Protein AF-A0A5J4XJH9-F1 (afdb_monomer)

Mean predicted aligned error: 10.41 Å

Structure (mmCIF, N/CA/C/O backbone):
data_AF-A0A5J4XJH9-F1
#
_entry.id   AF-A0A5J4XJH9-F1
#
loop_
_atom_site.group_PDB
_atom_site.id
_atom_site.type_symbol
_atom_site.label_atom_id
_atom_site.label_alt_id
_atom_site.label_comp_id
_atom_site.label_asym_id
_atom_site.label_entity_id
_atom_site.label_seq_id
_atom_site.pdbx_PDB_ins_code
_atom_site.Cartn_x
_atom_site.Cartn_y
_atom_site.Cartn_z
_atom_site.occupancy
_atom_site.B_iso_or_equiv
_atom_site.auth_seq_id
_atom_site.auth_comp_id
_atom_site.auth_asym_id
_atom_site.auth_atom_id
_atom_site.pdbx_PDB_model_num
ATOM 1 N N . MET A 1 1 ? 11.852 -14.322 -39.279 1.00 37.00 1 MET A N 1
ATOM 2 C CA . MET A 1 1 ? 12.872 -14.706 -38.287 1.00 37.00 1 MET A CA 1
ATOM 3 C C . MET A 1 1 ? 12.193 -14.528 -36.941 1.00 37.00 1 MET A C 1
ATOM 5 O O . MET A 1 1 ? 11.835 -13.402 -36.630 1.00 37.00 1 MET A O 1
ATOM 9 N N . GLU A 1 2 ? 11.840 -15.617 -36.255 1.00 33.44 2 GLU A N 1
ATOM 10 C CA . GLU A 1 2 ? 11.267 -15.526 -34.905 1.00 33.44 2 GLU A CA 1
ATOM 11 C C . GLU A 1 2 ? 12.375 -15.050 -33.974 1.00 33.44 2 GLU A C 1
ATOM 13 O O . GLU A 1 2 ? 13.452 -15.645 -33.942 1.00 33.44 2 GLU A O 1
ATOM 18 N N . VAL A 1 3 ? 12.151 -13.926 -33.303 1.00 35.03 3 VAL A N 1
ATOM 19 C CA . VAL A 1 3 ? 13.164 -13.311 -32.447 1.00 35.03 3 VAL A CA 1
ATOM 20 C C . VAL A 1 3 ? 12.705 -13.475 -31.003 1.00 35.03 3 VAL A C 1
ATOM 22 O O . VAL A 1 3 ? 11.539 -13.186 -30.718 1.00 35.03 3 VAL A O 1
ATOM 25 N N . PRO A 1 4 ? 13.565 -13.967 -30.093 1.00 40.59 4 PRO A N 1
ATOM 26 C CA . PRO A 1 4 ? 13.234 -14.015 -28.676 1.00 40.59 4 PRO A CA 1
ATOM 27 C C . PRO A 1 4 ? 12.902 -12.608 -28.164 1.00 40.59 4 PRO A C 1
ATOM 29 O O . PRO A 1 4 ? 13.464 -11.616 -28.629 1.00 40.59 4 PRO A O 1
ATOM 32 N N . PHE A 1 5 ? 11.997 -12.542 -27.186 1.00 42.25 5 PHE A N 1
ATOM 33 C CA . PHE A 1 5 ? 11.439 -11.324 -26.573 1.00 42.25 5 PHE A CA 1
ATOM 34 C C . PHE A 1 5 ? 12.486 -10.408 -25.892 1.00 42.25 5 PHE A C 1
ATOM 36 O O . PHE A 1 5 ? 12.128 -9.421 -25.262 1.00 42.25 5 PHE A O 1
ATOM 43 N N . GLU A 1 6 ? 13.777 -10.733 -25.998 1.00 39.00 6 GLU A N 1
ATOM 44 C CA . GLU A 1 6 ? 14.899 -10.031 -25.367 1.00 39.00 6 GLU A CA 1
ATOM 45 C C . GLU A 1 6 ? 15.393 -8.805 -26.149 1.00 39.00 6 GLU A C 1
ATOM 47 O O . GLU A 1 6 ? 16.202 -8.041 -25.626 1.00 39.00 6 GLU A O 1
ATOM 52 N N . ARG A 1 7 ? 14.937 -8.576 -27.391 1.00 42.84 7 ARG A N 1
ATOM 53 C CA . ARG A 1 7 ? 15.266 -7.336 -28.114 1.00 42.84 7 ARG A CA 1
ATOM 54 C C . ARG A 1 7 ? 14.177 -6.287 -27.942 1.00 42.84 7 ARG A C 1
ATOM 56 O O . ARG A 1 7 ? 13.033 -6.501 -28.324 1.00 42.84 7 ARG A O 1
ATOM 63 N N . HIS A 1 8 ? 14.586 -5.131 -27.423 1.00 48.53 8 HIS A N 1
ATOM 64 C CA . HIS A 1 8 ? 13.808 -3.898 -27.414 1.00 48.53 8 HIS A CA 1
ATOM 65 C C . HIS A 1 8 ? 13.383 -3.560 -28.847 1.00 48.53 8 HIS A C 1
ATOM 67 O O . HIS A 1 8 ? 14.229 -3.289 -29.701 1.00 48.53 8 HIS A O 1
ATOM 73 N N . TYR A 1 9 ? 12.077 -3.579 -29.105 1.00 51.59 9 TYR A N 1
ATOM 74 C CA . TYR A 1 9 ? 11.501 -3.068 -30.342 1.00 51.59 9 TYR A CA 1
ATOM 75 C C . TYR A 1 9 ? 10.706 -1.803 -30.025 1.00 51.59 9 TYR A C 1
ATOM 77 O O . TYR A 1 9 ? 9.850 -1.837 -29.137 1.00 51.59 9 TYR A O 1
ATOM 85 N N . PRO A 1 10 ? 10.963 -0.686 -30.725 1.00 52.91 10 PRO A N 1
ATOM 86 C CA . PRO A 1 10 ? 10.108 0.488 -30.666 1.00 52.91 10 PRO A CA 1
ATOM 87 C C . PRO A 1 10 ? 8.643 0.093 -30.886 1.00 52.91 10 PRO A C 1
ATOM 89 O O . PRO A 1 10 ? 8.336 -0.674 -31.799 1.00 52.91 10 PRO A O 1
ATOM 92 N N . LEU A 1 11 ? 7.720 0.650 -30.092 1.00 47.19 11 LEU A N 1
ATOM 93 C CA . LEU A 1 11 ? 6.274 0.415 -30.249 1.00 47.19 11 LEU A CA 1
ATOM 94 C C . LEU A 1 11 ? 5.821 0.655 -31.700 1.00 47.19 11 LEU A C 1
ATOM 96 O O . LEU A 1 11 ? 4.969 -0.055 -32.223 1.00 47.19 11 LEU A O 1
ATOM 100 N N . GLN A 1 12 ? 6.444 1.620 -32.373 1.00 47.69 12 GLN A N 1
ATOM 101 C CA . GLN A 1 12 ? 6.182 1.953 -33.766 1.00 47.69 12 GLN A CA 1
ATOM 102 C C . GLN A 1 12 ? 6.548 0.820 -34.743 1.00 47.69 12 GLN A C 1
ATOM 104 O O . GLN A 1 12 ? 5.834 0.618 -35.722 1.00 47.69 12 GLN A O 1
ATOM 109 N N . ASP A 1 13 ? 7.570 0.015 -34.451 1.00 53.56 13 ASP A N 1
ATOM 110 C CA . ASP A 1 13 ? 7.994 -1.122 -35.285 1.00 53.56 13 ASP A CA 1
ATOM 111 C C . ASP A 1 13 ? 7.067 -2.336 -35.101 1.00 53.56 13 ASP A C 1
ATOM 113 O O . ASP A 1 13 ? 6.850 -3.123 -36.028 1.00 53.56 13 ASP A O 1
ATOM 117 N N . ILE A 1 14 ? 6.455 -2.456 -33.918 1.00 54.47 14 ILE A N 1
ATOM 118 C CA . ILE A 1 14 ? 5.385 -3.425 -33.640 1.00 54.47 14 ILE A CA 1
ATOM 119 C C . ILE A 1 14 ? 4.099 -2.995 -34.360 1.00 54.47 14 ILE A C 1
ATOM 121 O O . ILE A 1 14 ? 3.495 -3.789 -35.080 1.00 54.47 14 ILE A O 1
ATOM 125 N N . LEU A 1 15 ? 3.700 -1.725 -34.219 1.00 46.66 15 LEU A N 1
ATOM 126 C CA . LEU A 1 15 ? 2.469 -1.182 -34.810 1.00 46.66 15 LEU A CA 1
ATOM 127 C C . LEU A 1 15 ? 2.497 -1.155 -36.344 1.00 46.66 15 LEU A C 1
ATOM 129 O O . LEU A 1 15 ? 1.460 -1.317 -36.982 1.00 46.66 15 LEU A O 1
ATOM 133 N N . THR A 1 16 ? 3.673 -0.977 -36.947 1.00 58.09 16 THR A N 1
ATOM 134 C CA . THR A 1 16 ? 3.859 -1.014 -38.409 1.00 58.09 16 THR A CA 1
ATOM 135 C C . THR A 1 16 ? 4.059 -2.430 -38.956 1.00 58.09 16 THR A C 1
ATOM 137 O O . THR A 1 16 ? 4.193 -2.611 -40.167 1.00 58.09 16 THR A O 1
ATOM 140 N N . GLY A 1 17 ? 4.068 -3.449 -38.089 1.00 55.72 17 GLY A N 1
ATOM 141 C CA . GLY A 1 17 ? 4.227 -4.849 -38.479 1.00 55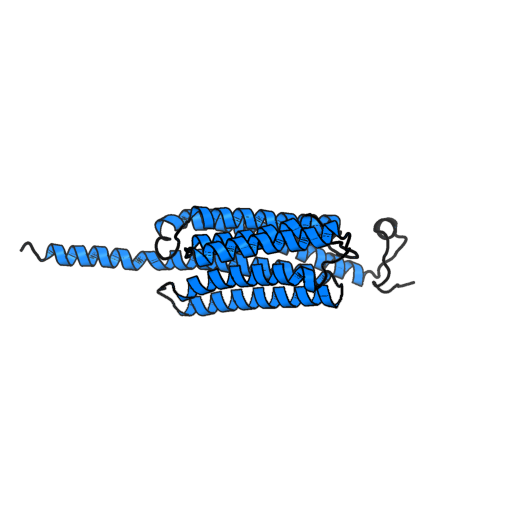.72 17 GLY A CA 1
ATOM 142 C C . GLY A 1 17 ? 5.631 -5.210 -38.975 1.00 55.72 17 GLY A C 1
ATOM 143 O O . GLY A 1 17 ? 5.807 -6.281 -39.562 1.00 55.72 17 GLY A O 1
ATOM 144 N N . GLN A 1 18 ? 6.628 -4.349 -38.740 1.00 55.09 18 GLN A N 1
ATOM 145 C CA . GLN A 1 18 ? 8.032 -4.643 -39.040 1.00 55.09 18 GLN A CA 1
ATOM 146 C C . GLN A 1 18 ? 8.591 -5.745 -38.131 1.00 55.09 18 GLN A C 1
ATOM 148 O O . GLN A 1 18 ? 9.501 -6.476 -38.526 1.00 55.09 18 GLN A O 1
ATOM 153 N N . VAL A 1 19 ? 7.991 -5.926 -36.953 1.00 54.97 19 VAL A N 1
ATOM 154 C CA . VAL A 1 19 ? 8.290 -7.017 -36.025 1.00 54.97 19 VAL A CA 1
ATOM 155 C C . VAL A 1 19 ? 7.073 -7.930 -35.928 1.00 54.97 19 VAL A C 1
ATOM 157 O O . VAL A 1 19 ? 6.035 -7.557 -35.387 1.00 54.97 19 VAL A O 1
ATOM 160 N N . ARG A 1 20 ? 7.187 -9.154 -36.455 1.00 49.03 20 ARG A N 1
ATOM 161 C CA . ARG A 1 20 ? 6.164 -10.191 -36.273 1.00 49.03 20 ARG A CA 1
ATOM 162 C C . ARG A 1 20 ? 6.479 -10.981 -35.009 1.00 49.03 20 ARG A C 1
ATOM 164 O O . ARG A 1 20 ? 7.340 -11.858 -35.030 1.00 49.03 20 ARG A O 1
ATOM 171 N N . CYS A 1 21 ? 5.784 -10.676 -33.917 1.00 51.59 21 CYS A N 1
ATOM 172 C CA . CYS A 1 21 ? 5.759 -11.554 -32.750 1.00 51.59 21 CYS A CA 1
ATOM 173 C C . CYS A 1 21 ? 5.150 -12.905 -33.156 1.00 51.59 21 CYS A C 1
ATOM 175 O O . CYS A 1 21 ? 4.193 -12.940 -33.935 1.00 51.59 21 CYS A O 1
ATOM 177 N N . SER A 1 22 ? 5.672 -14.019 -32.634 1.00 51.81 22 SER A N 1
ATOM 178 C CA . SER A 1 22 ? 4.970 -15.298 -32.769 1.00 51.81 22 SER A CA 1
ATOM 179 C C . SER A 1 22 ? 3.581 -15.145 -32.137 1.00 51.81 22 SER A C 1
ATOM 181 O O . SER A 1 22 ? 3.429 -14.569 -31.055 1.00 51.81 22 SER A O 1
ATOM 183 N N . SER A 1 23 ? 2.541 -15.600 -32.835 1.00 51.94 23 SER A N 1
ATOM 184 C CA . SER A 1 23 ? 1.135 -15.386 -32.454 1.00 51.94 23 SER A CA 1
ATOM 185 C C . SER A 1 23 ? 0.814 -15.850 -31.025 1.00 51.94 23 SER A C 1
ATOM 187 O O . SER A 1 23 ? -0.028 -15.249 -30.358 1.00 51.94 23 SER A O 1
ATOM 189 N N . GLY A 1 24 ? 1.535 -16.857 -30.518 1.00 48.81 24 GLY A N 1
ATOM 190 C CA . GLY A 1 24 ? 1.434 -17.327 -29.135 1.00 48.81 24 GLY A CA 1
ATOM 191 C C . GLY A 1 24 ? 1.968 -16.339 -28.089 1.00 48.81 24 GLY A C 1
ATOM 192 O O . GLY A 1 24 ? 1.327 -16.140 -27.060 1.00 48.81 24 GLY A O 1
ATOM 193 N N . ALA A 1 25 ? 3.092 -15.664 -28.350 1.00 50.31 25 ALA A N 1
ATOM 194 C CA . ALA A 1 25 ? 3.676 -14.702 -27.409 1.00 50.31 25 ALA A CA 1
ATOM 195 C C . ALA A 1 25 ? 2.828 -13.422 -27.286 1.00 50.31 25 ALA A C 1
ATOM 197 O O . ALA A 1 25 ? 2.667 -12.881 -26.193 1.00 50.31 25 ALA A O 1
ATOM 198 N N . PHE A 1 26 ? 2.218 -12.976 -28.391 1.00 54.47 26 PHE A N 1
ATOM 199 C CA . PHE A 1 26 ? 1.315 -11.820 -28.400 1.00 54.47 26 PHE A CA 1
ATOM 200 C C . PHE A 1 26 ? 0.012 -12.083 -27.627 1.00 54.47 26 PHE A C 1
ATOM 202 O O . PHE A 1 26 ? -0.452 -11.225 -26.873 1.00 54.47 26 PHE A O 1
ATOM 209 N N . ALA A 1 27 ? -0.559 -13.285 -27.767 1.00 57.47 27 ALA A N 1
ATOM 210 C CA . ALA A 1 27 ? -1.760 -13.688 -27.038 1.00 57.47 27 ALA A CA 1
ATOM 211 C C . ALA A 1 27 ? -1.516 -13.774 -25.520 1.00 57.47 27 ALA A C 1
ATOM 213 O O . ALA A 1 27 ? -2.330 -13.280 -24.741 1.00 57.47 27 ALA A O 1
ATOM 214 N N . ILE A 1 28 ? -0.372 -14.331 -25.100 1.00 58.66 28 ILE A N 1
ATOM 215 C CA . ILE A 1 28 ? 0.017 -14.400 -23.682 1.00 58.66 28 ILE A CA 1
ATOM 216 C C . ILE A 1 28 ? 0.248 -12.993 -23.112 1.00 58.66 28 ILE A C 1
ATOM 218 O O . ILE A 1 28 ? -0.288 -12.673 -22.052 1.00 58.66 28 ILE A O 1
ATOM 222 N N . GLY A 1 29 ? 0.969 -12.125 -23.832 1.00 61.22 29 GLY A N 1
ATOM 223 C CA . GLY A 1 29 ? 1.196 -10.737 -23.411 1.00 61.22 29 GLY A CA 1
ATOM 224 C C . GLY A 1 29 ? -0.105 -9.944 -23.247 1.00 61.22 29 GLY A C 1
ATOM 225 O O . GLY A 1 29 ? -0.283 -9.232 -22.260 1.00 61.22 29 GLY A O 1
ATOM 226 N N . SER A 1 30 ? -1.053 -10.135 -24.167 1.00 64.75 30 SER A N 1
ATOM 227 C CA . SER A 1 30 ? -2.358 -9.462 -24.148 1.00 64.75 30 SER A CA 1
ATOM 228 C C . SER A 1 30 ? -3.265 -9.964 -23.018 1.00 64.75 30 SER A C 1
ATOM 230 O O . SER A 1 30 ? -3.943 -9.167 -22.371 1.00 64.75 30 SER A O 1
ATOM 232 N N . ALA A 1 31 ? -3.260 -11.273 -22.738 1.00 67.19 31 ALA A N 1
ATOM 233 C CA . ALA A 1 31 ? -4.004 -11.852 -21.619 1.00 67.19 31 ALA A CA 1
ATOM 234 C C . ALA A 1 31 ? -3.460 -11.372 -20.265 1.00 67.19 31 ALA A C 1
ATOM 236 O O . ALA A 1 31 ? -4.239 -11.002 -19.385 1.00 67.19 31 ALA A O 1
ATOM 237 N N . ILE A 1 32 ? -2.131 -11.323 -20.116 1.00 66.56 32 ILE A N 1
ATOM 238 C CA . ILE A 1 32 ? -1.485 -10.767 -18.924 1.00 66.56 32 ILE A CA 1
ATOM 239 C C . ILE A 1 32 ? -1.903 -9.305 -18.764 1.00 66.56 32 ILE A C 1
ATOM 241 O O . ILE A 1 32 ? -2.474 -8.974 -17.730 1.00 66.56 32 ILE A O 1
ATOM 245 N N . ALA A 1 33 ? -1.731 -8.467 -19.793 1.00 64.69 33 ALA A N 1
ATOM 246 C CA . ALA A 1 33 ? -2.112 -7.051 -19.762 1.00 64.69 33 ALA A CA 1
ATOM 247 C C . ALA A 1 33 ? -3.582 -6.833 -19.349 1.00 64.69 33 ALA A C 1
ATOM 249 O O . ALA A 1 33 ? -3.863 -5.996 -18.491 1.00 64.69 33 ALA A O 1
ATOM 250 N N . ALA A 1 34 ? -4.517 -7.621 -19.888 1.00 69.56 34 ALA A N 1
ATOM 251 C CA . ALA A 1 34 ? -5.933 -7.540 -19.526 1.00 69.56 34 ALA A CA 1
ATOM 252 C C . ALA A 1 34 ? -6.192 -7.884 -18.049 1.00 69.56 34 ALA A C 1
ATOM 254 O O . ALA A 1 34 ? -6.947 -7.180 -17.373 1.00 69.56 34 ALA A O 1
ATOM 255 N N . LEU A 1 35 ? -5.538 -8.926 -17.523 1.00 70.44 35 L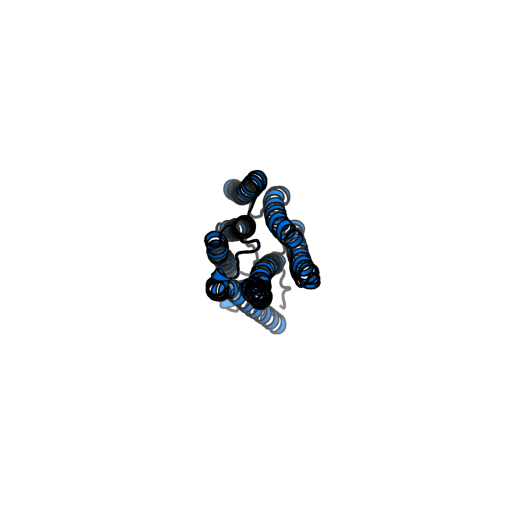EU A N 1
ATOM 256 C CA . LEU A 1 35 ? -5.600 -9.257 -16.097 1.00 70.44 35 LEU A CA 1
ATOM 257 C C . LEU A 1 35 ? -5.003 -8.139 -15.231 1.00 70.44 35 LEU A C 1
ATOM 259 O O . LEU A 1 35 ? -5.527 -7.869 -14.151 1.00 70.44 35 LEU A O 1
ATOM 263 N N . LEU A 1 36 ? -3.958 -7.451 -15.710 1.00 66.56 36 LEU A N 1
ATOM 264 C CA . LEU A 1 36 ? -3.335 -6.339 -14.980 1.00 66.56 36 LEU A CA 1
ATOM 265 C C . LEU A 1 36 ? -4.297 -5.168 -14.865 1.00 66.56 36 LEU A C 1
ATOM 267 O O . LEU A 1 36 ? -4.469 -4.612 -13.780 1.00 66.56 36 LEU A O 1
ATOM 271 N N . ILE A 1 37 ? -4.936 -4.817 -15.978 1.00 72.25 37 ILE A N 1
ATOM 272 C CA . ILE A 1 37 ? -5.943 -3.761 -16.030 1.00 72.25 37 ILE A CA 1
ATOM 273 C C . ILE A 1 37 ? -7.087 -4.104 -15.072 1.00 72.25 37 ILE A C 1
ATOM 275 O O . ILE A 1 37 ? -7.474 -3.270 -14.254 1.00 72.25 37 ILE A O 1
ATOM 279 N N . ALA A 1 38 ? -7.580 -5.344 -15.106 1.00 77.44 38 ALA A N 1
ATOM 280 C CA . ALA A 1 38 ? -8.641 -5.795 -14.212 1.00 77.44 38 ALA A CA 1
ATOM 281 C C . ALA A 1 38 ? -8.241 -5.700 -12.727 1.00 77.44 38 ALA A C 1
ATOM 283 O O . ALA A 1 38 ? -9.010 -5.174 -11.921 1.00 77.44 38 ALA A O 1
ATOM 284 N N . ALA A 1 39 ? -7.035 -6.146 -12.362 1.00 75.94 39 ALA A N 1
ATOM 285 C CA . ALA A 1 39 ? -6.532 -6.058 -10.990 1.00 75.94 39 ALA A CA 1
ATOM 286 C C . ALA A 1 39 ? -6.445 -4.601 -10.504 1.00 75.94 39 ALA A C 1
ATOM 288 O O . ALA A 1 39 ? -6.918 -4.277 -9.417 1.00 75.94 39 ALA A O 1
ATOM 289 N N . HIS A 1 40 ? -5.928 -3.697 -11.335 1.00 75.69 40 HIS A N 1
ATOM 290 C CA . HIS A 1 40 ? -5.833 -2.279 -10.992 1.00 75.69 40 HIS A CA 1
ATOM 291 C C . HIS A 1 40 ? -7.192 -1.594 -10.862 1.00 75.69 40 HIS A C 1
ATOM 293 O O . HIS A 1 40 ? -7.381 -0.773 -9.963 1.00 75.69 40 HIS A O 1
ATOM 299 N N . ILE A 1 41 ? -8.159 -1.955 -11.710 1.00 80.06 41 ILE A N 1
ATOM 300 C CA . ILE A 1 41 ? -9.543 -1.493 -11.564 1.00 80.06 41 ILE A CA 1
ATOM 301 C C . ILE A 1 41 ? -10.097 -1.938 -10.207 1.00 80.06 41 ILE A C 1
ATOM 303 O O . ILE A 1 41 ? -10.706 -1.131 -9.508 1.00 80.06 41 ILE A O 1
ATOM 307 N N . ILE A 1 42 ? -9.845 -3.181 -9.784 1.00 83.94 42 ILE A N 1
ATOM 308 C CA . ILE A 1 42 ? -10.252 -3.657 -8.454 1.00 83.94 42 ILE A CA 1
ATOM 309 C C . ILE A 1 42 ? -9.574 -2.835 -7.353 1.00 83.94 42 ILE A C 1
ATOM 311 O O . ILE A 1 42 ? -10.252 -2.413 -6.419 1.00 83.94 42 ILE A O 1
ATOM 315 N N . PHE A 1 43 ? -8.273 -2.557 -7.457 1.00 81.44 43 PHE A N 1
ATOM 316 C CA . PHE A 1 43 ? -7.552 -1.766 -6.451 1.00 81.44 43 PHE A CA 1
ATOM 317 C C . PHE A 1 43 ? -8.036 -0.319 -6.360 1.00 81.44 43 PHE A C 1
ATOM 319 O O . PHE A 1 43 ? -8.036 0.254 -5.273 1.00 81.44 43 PHE A O 1
ATOM 326 N N . LEU A 1 44 ? -8.518 0.244 -7.467 1.00 84.75 44 LEU A N 1
ATOM 327 C CA . LEU A 1 44 ? -9.137 1.563 -7.494 1.00 84.75 44 LEU A CA 1
ATOM 328 C C . LEU A 1 44 ? -10.562 1.541 -6.918 1.00 84.75 44 LEU A C 1
ATOM 330 O O . LEU A 1 44 ? -10.934 2.423 -6.147 1.00 84.75 44 LEU A O 1
ATOM 334 N N . LEU A 1 45 ? -11.366 0.532 -7.266 1.00 87.25 45 LEU A N 1
ATOM 335 C CA . LEU A 1 45 ? -12.779 0.462 -6.887 1.00 87.25 45 LEU A CA 1
ATOM 336 C C . LEU A 1 45 ? -13.010 -0.075 -5.472 1.00 87.25 45 LEU A C 1
ATOM 338 O O . LEU A 1 45 ? -13.965 0.344 -4.821 1.00 87.25 45 LEU A O 1
ATOM 342 N N . ALA A 1 46 ? -12.167 -0.975 -4.967 1.00 88.62 46 ALA A N 1
ATOM 343 C CA . ALA A 1 46 ? -12.361 -1.582 -3.651 1.00 88.62 46 ALA A CA 1
ATOM 344 C C . ALA A 1 46 ? -12.326 -0.552 -2.501 1.00 88.62 46 ALA A C 1
ATOM 346 O O . ALA A 1 46 ? -13.270 -0.543 -1.715 1.00 88.62 46 ALA A O 1
ATOM 347 N N . PRO A 1 47 ? -11.354 0.376 -2.399 1.00 87.38 47 PRO A N 1
ATOM 348 C CA . PRO A 1 47 ? -11.372 1.426 -1.373 1.00 87.38 47 PRO A CA 1
ATOM 349 C C . PRO A 1 47 ? -12.573 2.373 -1.518 1.00 87.38 47 PRO A C 1
ATOM 351 O O . PRO A 1 47 ? -13.165 2.796 -0.520 1.00 87.38 47 PRO A O 1
ATOM 354 N N . VAL A 1 48 ? -12.979 2.668 -2.761 1.00 89.69 48 VAL A N 1
ATOM 355 C CA . VAL A 1 48 ? -14.179 3.469 -3.051 1.00 89.69 48 VAL A CA 1
ATOM 356 C C . VAL A 1 48 ? -15.433 2.756 -2.548 1.00 89.69 48 VAL A C 1
ATOM 358 O O . VAL A 1 48 ? -16.266 3.387 -1.906 1.00 89.69 48 VAL A O 1
ATOM 361 N N . ALA A 1 49 ? -15.549 1.446 -2.768 1.00 90.69 49 ALA A N 1
ATOM 362 C CA . ALA A 1 49 ? -16.665 0.633 -2.293 1.00 90.69 49 ALA A CA 1
ATOM 363 C C . ALA A 1 49 ? -16.645 0.428 -0.768 1.00 90.69 49 ALA A C 1
ATOM 365 O O . ALA A 1 49 ? -17.700 0.410 -0.133 1.00 90.69 49 ALA A O 1
ATOM 366 N N . LEU A 1 50 ? -15.460 0.319 -0.158 1.00 88.44 50 LEU A N 1
ATOM 367 C CA . LEU A 1 50 ? -15.294 0.212 1.294 1.00 88.44 50 LEU A CA 1
ATOM 368 C C . LEU A 1 50 ? -15.721 1.496 2.016 1.00 88.44 50 LEU A C 1
ATOM 370 O O . LEU A 1 50 ? -16.282 1.422 3.105 1.00 88.44 50 LEU A O 1
ATOM 374 N N . THR A 1 51 ? -15.513 2.666 1.413 1.00 88.38 51 THR A N 1
ATOM 375 C CA . THR A 1 51 ? -15.819 3.974 2.018 1.00 88.38 51 THR A CA 1
ATOM 376 C C . THR A 1 51 ? -17.275 4.123 2.508 1.00 88.38 51 THR A C 1
ATOM 378 O O . THR A 1 51 ? -17.466 4.395 3.697 1.00 88.38 51 THR A O 1
ATOM 381 N N . PRO A 1 52 ? -18.327 3.926 1.682 1.00 87.44 52 PRO A N 1
ATOM 382 C CA . PRO A 1 52 ? -19.714 4.022 2.140 1.00 87.44 52 PRO A CA 1
ATOM 383 C C . PRO A 1 52 ? -20.083 2.921 3.145 1.00 87.44 52 PRO A C 1
ATOM 385 O O . PRO A 1 52 ? -20.884 3.163 4.050 1.00 87.44 52 PRO A O 1
ATOM 388 N N . LEU A 1 53 ? -19.488 1.728 3.027 1.00 88.12 53 LEU A N 1
ATOM 389 C CA . LEU A 1 53 ? -19.710 0.627 3.970 1.00 88.12 53 LEU A CA 1
ATOM 390 C C . LEU A 1 53 ? -19.150 0.960 5.352 1.00 88.12 53 LEU A C 1
ATOM 392 O O . LEU A 1 53 ? -19.832 0.765 6.359 1.00 88.12 53 LEU A O 1
ATOM 396 N N . LEU A 1 54 ? -17.936 1.509 5.394 1.00 85.38 54 LEU A N 1
ATOM 397 C CA . LEU A 1 54 ? -17.315 1.963 6.627 1.00 85.38 54 LEU A CA 1
ATOM 398 C C . LEU A 1 54 ? -18.160 3.107 7.213 1.00 85.38 54 LEU A C 1
ATOM 400 O O . LEU A 1 54 ? -18.429 3.100 8.413 1.00 85.38 54 LEU A O 1
ATOM 404 N N . LEU A 1 55 ? -18.618 4.069 6.387 1.00 85.62 55 LEU A N 1
ATOM 405 C CA . LEU A 1 55 ? -19.377 5.245 6.859 1.00 85.62 55 LEU A CA 1
ATOM 406 C C . LEU A 1 55 ? -20.673 4.811 7.538 1.00 85.62 55 LEU A C 1
ATOM 408 O O . LEU A 1 55 ? -21.010 5.283 8.621 1.00 85.62 55 LEU A O 1
ATOM 412 N N . LYS A 1 56 ? -21.360 3.836 6.940 1.00 83.44 56 LYS A N 1
ATOM 413 C CA . LYS A 1 56 ? -22.548 3.217 7.528 1.00 83.44 56 LYS A CA 1
ATOM 414 C C . LYS A 1 56 ? -22.238 2.466 8.828 1.00 83.44 56 LYS A C 1
ATOM 416 O O . LYS A 1 56 ? -23.102 2.373 9.698 1.00 83.44 56 LYS A O 1
ATOM 421 N N . ALA A 1 57 ? -21.027 1.935 8.973 1.00 77.00 57 ALA A N 1
ATOM 422 C CA . ALA A 1 57 ? -20.585 1.246 10.179 1.00 77.00 57 ALA A CA 1
ATOM 423 C C . ALA A 1 57 ? -20.131 2.201 11.304 1.00 77.00 57 ALA A C 1
ATOM 425 O O . ALA A 1 57 ? -19.991 1.743 12.438 1.00 77.00 57 ALA A O 1
ATOM 426 N N . GLN A 1 58 ? -19.932 3.502 11.037 1.00 74.38 58 GLN A N 1
ATOM 427 C CA . GLN A 1 58 ? -19.368 4.485 11.979 1.00 74.38 58 GLN A CA 1
ATOM 428 C C . GLN A 1 58 ? -19.992 4.478 13.392 1.00 74.38 58 GLN A C 1
ATOM 430 O O . GLN A 1 58 ? -19.232 4.527 14.360 1.00 74.38 58 GLN A O 1
ATOM 435 N N . PRO A 1 59 ? -21.324 4.365 13.580 1.00 61.94 59 PRO A N 1
ATOM 436 C CA . PRO A 1 59 ? -21.914 4.334 14.923 1.00 61.94 59 PRO A CA 1
ATOM 437 C C . PRO A 1 59 ? -21.463 3.134 15.774 1.00 61.94 59 PRO A C 1
ATOM 439 O O . PRO A 1 59 ? -21.545 3.186 16.996 1.00 61.94 59 PRO A O 1
ATOM 442 N N . ARG A 1 60 ? -20.988 2.057 15.133 1.00 57.97 60 ARG A N 1
ATOM 443 C CA . ARG A 1 60 ? -20.565 0.792 15.762 1.00 57.97 60 ARG A CA 1
ATOM 444 C C . ARG A 1 60 ? -19.045 0.684 15.941 1.00 57.97 60 ARG A C 1
ATOM 446 O O . ARG A 1 60 ? -18.577 -0.251 16.577 1.00 57.97 60 ARG A O 1
ATOM 453 N N . LEU A 1 61 ? -18.285 1.646 15.413 1.00 56.94 61 LEU A N 1
ATOM 454 C CA . LEU A 1 61 ? -16.814 1.667 15.361 1.00 56.94 61 LEU A CA 1
ATOM 455 C C . LEU A 1 61 ? -16.131 2.162 16.645 1.00 56.94 61 LEU A C 1
ATOM 457 O O . LEU A 1 61 ? -14.944 2.468 16.634 1.00 56.94 61 LEU A O 1
ATOM 461 N N . GLN A 1 62 ? -16.857 2.269 17.759 1.00 56.97 62 GLN A N 1
ATOM 462 C CA . GLN A 1 62 ? -16.330 2.909 18.971 1.00 56.97 62 GLN A CA 1
ATOM 463 C C . GLN A 1 62 ? -15.242 2.087 19.685 1.00 56.97 62 GLN A C 1
ATOM 465 O O . GLN A 1 62 ? -14.439 2.653 20.426 1.00 56.97 62 GLN A O 1
ATOM 470 N N . LEU A 1 63 ? -15.157 0.777 19.434 1.00 58.88 63 LEU A N 1
ATOM 471 C CA . LEU A 1 63 ? -14.092 -0.076 19.964 1.00 58.88 63 LEU A CA 1
ATOM 472 C C . LEU A 1 63 ? -12.892 -0.079 19.016 1.00 58.88 63 LEU A C 1
ATOM 474 O O . LEU A 1 63 ? -12.854 -0.798 18.022 1.00 58.88 63 LEU A O 1
ATOM 478 N N . GLY A 1 64 ? -11.897 0.745 19.344 1.00 64.69 64 GLY A N 1
ATOM 479 C CA . GLY A 1 64 ? -10.585 0.700 18.703 1.00 64.69 64 GLY A CA 1
ATOM 480 C C . GLY A 1 64 ? -10.350 1.653 17.544 1.00 64.69 64 GLY A C 1
ATOM 481 O O . GLY A 1 64 ? -9.213 1.753 17.102 1.00 64.69 64 GLY A O 1
ATOM 482 N N . VAL A 1 65 ? -11.361 2.384 17.065 1.00 75.00 65 VAL A N 1
ATOM 483 C CA . VAL A 1 65 ? -11.155 3.464 16.087 1.00 75.00 65 VAL A CA 1
ATOM 484 C C . VAL A 1 65 ? -11.203 4.810 16.786 1.00 75.00 65 VAL A C 1
ATOM 486 O O . VAL A 1 65 ? -12.236 5.247 17.284 1.00 75.00 65 VAL A O 1
ATOM 489 N N . ARG A 1 66 ? -10.056 5.489 16.802 1.00 77.38 66 ARG A N 1
ATOM 490 C CA . ARG A 1 66 ? -9.892 6.809 17.414 1.00 77.38 66 ARG A CA 1
ATOM 491 C C . ARG A 1 66 ? -10.330 7.934 16.483 1.00 77.38 66 ARG A C 1
ATOM 493 O O . ARG A 1 66 ? -10.863 8.936 16.949 1.00 77.38 66 ARG A O 1
ATOM 500 N N . SER A 1 67 ? -10.074 7.796 15.181 1.00 84.81 67 SER A N 1
ATOM 501 C CA . SER A 1 67 ? -10.386 8.828 14.191 1.00 84.81 67 SER A CA 1
ATOM 502 C C . SER A 1 67 ? -10.945 8.218 12.918 1.00 84.81 67 SER A C 1
ATOM 504 O O . SER A 1 67 ? -10.238 7.832 11.988 1.00 84.81 67 SER A O 1
ATOM 506 N N . TYR A 1 68 ? -12.268 8.176 12.876 1.00 83.00 68 TYR A N 1
ATOM 507 C CA . TYR A 1 68 ? -13.012 7.700 11.728 1.00 83.00 68 TYR A CA 1
ATOM 508 C C . TYR A 1 68 ? -12.765 8.523 10.439 1.00 83.00 68 TYR A C 1
ATOM 510 O O . TYR A 1 68 ? -12.559 7.927 9.379 1.00 83.00 68 TYR A O 1
ATOM 518 N N . PRO A 1 69 ? -12.667 9.871 10.494 1.00 87.44 69 PRO A N 1
ATOM 519 C CA . PRO A 1 69 ? -12.267 10.659 9.330 1.00 87.44 69 PRO A CA 1
ATOM 520 C C . PRO A 1 69 ? -10.894 10.262 8.776 1.00 87.44 69 PRO A C 1
ATOM 522 O O . PRO A 1 69 ? -10.734 10.209 7.563 1.00 87.44 69 PRO A O 1
ATOM 525 N N . GLN A 1 70 ? -9.915 9.930 9.629 1.00 87.94 70 GLN A N 1
ATOM 526 C CA . GLN A 1 70 ? -8.595 9.483 9.160 1.00 87.94 70 GLN A CA 1
ATOM 527 C C . GLN A 1 70 ? -8.668 8.143 8.423 1.00 87.94 70 GLN A C 1
ATOM 529 O O . GLN A 1 70 ? -8.059 8.012 7.362 1.00 87.94 70 GLN A O 1
ATOM 534 N N . VAL A 1 71 ? -9.460 7.188 8.928 1.00 88.50 71 VAL A N 1
ATOM 535 C CA . VAL A 1 71 ? -9.725 5.913 8.237 1.00 88.50 71 VAL A CA 1
ATOM 536 C C . VAL A 1 71 ? -10.329 6.169 6.857 1.00 88.50 71 VAL A C 1
ATOM 538 O O . VAL A 1 71 ? -9.858 5.610 5.871 1.00 88.50 71 VAL A O 1
ATOM 541 N N . ILE A 1 72 ? -11.318 7.056 6.747 1.00 90.50 72 ILE A N 1
ATOM 542 C CA . ILE A 1 72 ? -11.938 7.358 5.453 1.00 90.50 72 ILE A CA 1
ATOM 543 C C . ILE A 1 72 ? -10.980 8.065 4.501 1.00 90.50 72 ILE A C 1
ATOM 545 O O . ILE A 1 72 ? -10.848 7.649 3.351 1.00 90.50 72 ILE A O 1
ATOM 549 N N . VAL A 1 73 ? -10.264 9.088 4.967 1.00 92.12 73 VAL A N 1
ATOM 550 C CA . VAL A 1 73 ? -9.290 9.787 4.121 1.00 92.12 73 VAL A CA 1
ATOM 551 C C . VAL A 1 73 ? -8.191 8.828 3.656 1.00 92.12 73 VAL A C 1
ATOM 553 O O . VAL A 1 73 ? -7.768 8.924 2.508 1.00 92.12 73 VAL A O 1
ATOM 556 N N . SER A 1 74 ? -7.796 7.843 4.470 1.00 92.44 74 SER A N 1
ATOM 557 C CA . SER A 1 74 ? -6.827 6.826 4.044 1.00 92.44 74 SER A CA 1
ATOM 558 C C . SER A 1 74 ? -7.285 6.035 2.811 1.00 92.44 74 SER A C 1
ATOM 560 O O . SER A 1 74 ? -6.462 5.753 1.943 1.00 92.44 74 SER A O 1
ATOM 562 N N . MET A 1 75 ? -8.588 5.747 2.675 1.00 92.81 75 MET A N 1
ATOM 563 C CA . MET A 1 75 ? -9.141 5.062 1.499 1.00 92.81 75 MET A CA 1
ATOM 564 C C . MET A 1 75 ? -8.975 5.922 0.246 1.00 92.81 75 MET A C 1
ATOM 566 O O . MET A 1 75 ? -8.517 5.431 -0.781 1.00 92.81 75 MET A O 1
ATOM 570 N N . PHE A 1 76 ? -9.273 7.220 0.339 1.00 91.94 76 PHE A N 1
ATOM 571 C CA . PHE A 1 76 ? -9.090 8.159 -0.772 1.00 91.94 76 PHE A CA 1
ATOM 572 C C . PHE A 1 76 ? -7.617 8.347 -1.143 1.00 91.94 76 PHE A C 1
ATOM 574 O O . PHE A 1 76 ? -7.276 8.344 -2.324 1.00 91.94 76 PHE A O 1
ATOM 581 N N . VAL A 1 77 ? -6.731 8.462 -0.152 1.00 92.44 77 VAL A N 1
ATOM 582 C CA . VAL A 1 77 ? -5.281 8.547 -0.389 1.00 92.44 77 VAL A CA 1
ATOM 583 C C . VAL A 1 77 ? -4.779 7.280 -1.088 1.00 92.44 77 VAL A C 1
ATOM 585 O O . VAL A 1 77 ? -3.985 7.365 -2.022 1.00 92.44 77 VAL A O 1
ATOM 588 N N . PHE A 1 78 ? -5.299 6.109 -0.723 1.00 91.56 78 PHE A N 1
ATOM 589 C CA . PHE A 1 78 ? -4.950 4.859 -1.391 1.00 91.56 78 PHE A CA 1
ATOM 590 C C . PHE A 1 78 ? -5.474 4.772 -2.840 1.00 91.56 78 PHE A C 1
ATOM 592 O O . PHE A 1 78 ? -4.798 4.228 -3.717 1.00 91.56 78 PHE A O 1
ATOM 599 N N . VAL A 1 79 ? -6.637 5.363 -3.138 1.00 90.06 79 VAL A N 1
ATOM 600 C CA . VAL A 1 79 ? -7.119 5.509 -4.526 1.00 90.06 79 VAL A CA 1
ATOM 601 C C . VAL A 1 79 ? -6.149 6.355 -5.351 1.00 90.06 79 VAL A C 1
ATOM 603 O O . VAL A 1 79 ? -5.834 5.985 -6.481 1.00 90.06 79 VAL A O 1
ATOM 606 N N . LEU A 1 80 ? -5.622 7.449 -4.788 1.00 89.62 80 LEU A N 1
ATOM 607 C CA . LEU A 1 80 ? -4.604 8.267 -5.461 1.00 89.62 80 LEU A CA 1
ATOM 608 C C . LEU A 1 80 ? -3.307 7.488 -5.699 1.00 89.62 80 LEU A C 1
ATOM 610 O O . LEU A 1 80 ? -2.700 7.640 -6.758 1.00 89.62 80 LEU A O 1
ATOM 614 N N . ALA A 1 81 ? -2.911 6.629 -4.755 1.00 88.62 81 ALA A N 1
ATOM 615 C CA . ALA A 1 81 ? -1.792 5.715 -4.957 1.00 88.62 81 ALA A CA 1
ATOM 616 C C . ALA A 1 81 ? -2.039 4.825 -6.182 1.00 88.62 81 ALA A C 1
ATOM 618 O O . ALA A 1 81 ? -1.248 4.828 -7.124 1.00 88.62 81 ALA A O 1
ATOM 619 N N . SER A 1 82 ? -3.182 4.136 -6.201 1.00 85.31 82 SER A N 1
ATOM 620 C CA . SER A 1 82 ? -3.569 3.226 -7.286 1.00 85.31 82 SER A CA 1
ATOM 621 C C . SER A 1 82 ? -3.646 3.940 -8.640 1.00 85.31 82 SER A C 1
ATOM 623 O O . SER A 1 82 ? -3.224 3.388 -9.651 1.00 85.31 82 SER A O 1
ATOM 625 N N . ALA A 1 83 ? -4.125 5.187 -8.669 1.00 85.31 83 ALA A N 1
ATOM 626 C CA . ALA A 1 83 ? -4.142 6.008 -9.877 1.00 85.31 83 ALA A CA 1
ATOM 627 C C . ALA A 1 83 ? -2.728 6.349 -10.377 1.00 85.31 83 ALA A C 1
ATOM 629 O O . ALA A 1 83 ? -2.493 6.329 -11.584 1.00 85.31 83 ALA A O 1
ATOM 630 N N . GLY A 1 84 ? -1.788 6.629 -9.467 1.00 82.81 84 GLY A N 1
ATOM 631 C CA . GLY A 1 84 ? -0.375 6.812 -9.802 1.00 82.81 84 GLY A CA 1
ATOM 632 C C . GLY A 1 84 ? 0.224 5.568 -10.457 1.00 82.81 84 GLY A C 1
ATOM 633 O O . GLY A 1 84 ? 0.830 5.674 -11.518 1.00 82.81 84 GLY A O 1
ATOM 634 N N . GLU A 1 85 ? -0.019 4.387 -9.890 1.00 81.00 85 GLU A N 1
ATOM 635 C CA . GLU A 1 85 ? 0.479 3.127 -10.462 1.00 81.00 85 GLU A CA 1
ATOM 636 C C . GLU A 1 85 ? -0.136 2.847 -11.842 1.00 81.00 85 GLU A C 1
ATOM 638 O O . GLU A 1 85 ? 0.584 2.564 -12.798 1.00 81.00 85 GLU A O 1
ATOM 643 N N . ILE A 1 86 ? -1.454 3.028 -12.000 1.00 80.00 86 ILE A N 1
ATOM 644 C CA . ILE A 1 86 ? -2.127 2.891 -13.304 1.00 80.00 86 ILE A CA 1
ATOM 645 C C . ILE A 1 86 ? -1.539 3.857 -14.330 1.00 80.00 86 ILE A C 1
ATOM 647 O O . ILE A 1 86 ? -1.296 3.464 -15.469 1.00 80.00 86 ILE A O 1
ATOM 651 N N . ALA A 1 87 ? -1.314 5.116 -13.948 1.00 79.00 87 ALA A N 1
ATOM 652 C CA . ALA A 1 87 ? -0.732 6.101 -14.848 1.00 79.00 87 ALA A CA 1
ATOM 653 C C . ALA A 1 87 ? 0.650 5.642 -15.325 1.00 79.00 87 ALA A C 1
ATOM 655 O O . ALA A 1 87 ? 0.891 5.648 -16.531 1.00 79.00 87 ALA A O 1
ATOM 656 N N . GLN A 1 88 ? 1.507 5.160 -14.417 1.00 78.06 88 GLN A N 1
ATOM 657 C CA . GLN A 1 88 ? 2.805 4.594 -14.790 1.00 78.06 88 GLN A CA 1
ATOM 658 C C . GLN A 1 88 ? 2.652 3.469 -15.816 1.00 78.06 88 GLN A C 1
ATOM 660 O O . GLN A 1 88 ? 3.274 3.505 -16.876 1.00 78.06 88 GLN A O 1
ATOM 665 N N . HIS A 1 89 ? 1.773 2.509 -15.534 1.00 74.00 89 HIS A N 1
ATOM 666 C CA . HIS A 1 89 ? 1.511 1.391 -16.431 1.00 74.00 89 HIS A CA 1
ATOM 667 C C . HIS A 1 89 ? 1.030 1.830 -17.816 1.00 74.00 89 HIS A C 1
ATOM 669 O O . HIS A 1 89 ? 1.453 1.256 -18.817 1.00 74.00 89 HIS A O 1
ATOM 675 N N . VAL A 1 90 ? 0.166 2.844 -17.896 1.00 73.19 90 VAL A N 1
ATOM 676 C CA . VAL A 1 90 ? -0.310 3.381 -19.177 1.00 73.19 90 VAL A CA 1
ATOM 677 C C . VAL A 1 90 ? 0.846 3.980 -19.981 1.00 73.19 90 VAL A C 1
ATOM 679 O O . VAL A 1 90 ? 0.940 3.715 -21.178 1.00 73.19 90 VAL A O 1
ATOM 682 N N . PHE A 1 91 ? 1.747 4.732 -19.343 1.00 70.88 91 PHE A N 1
ATOM 683 C CA . PHE A 1 91 ? 2.915 5.307 -20.023 1.00 70.88 91 PHE A CA 1
ATOM 684 C C . PHE A 1 91 ? 3.960 4.255 -20.424 1.00 70.88 91 PHE A C 1
ATOM 686 O O . PHE A 1 91 ? 4.610 4.413 -21.456 1.00 70.88 91 PHE A O 1
ATOM 693 N N . ASP A 1 92 ? 4.056 3.153 -19.680 1.00 66.69 92 ASP A N 1
ATOM 694 C CA . ASP A 1 92 ? 4.973 2.039 -19.959 1.00 66.69 92 ASP A CA 1
ATOM 695 C C . ASP A 1 92 ? 4.355 0.934 -20.841 1.00 66.69 92 ASP A C 1
ATOM 697 O O . ASP A 1 92 ? 4.892 -0.177 -20.937 1.00 66.69 92 ASP A O 1
ATOM 701 N N . ASN A 1 93 ? 3.203 1.201 -21.471 1.00 65.75 93 ASN A N 1
ATOM 702 C CA . ASN A 1 93 ? 2.434 0.235 -22.267 1.00 65.75 93 ASN A CA 1
ATOM 703 C C . ASN A 1 93 ? 2.169 -1.097 -21.541 1.00 65.75 93 ASN A C 1
ATOM 705 O O . ASN A 1 93 ? 2.074 -2.141 -22.182 1.00 65.75 93 ASN A O 1
ATOM 709 N N . TRP A 1 94 ? 2.071 -1.076 -20.210 1.00 63.66 94 TRP A N 1
ATOM 710 C CA . TRP A 1 94 ? 1.851 -2.228 -19.325 1.00 63.66 94 TRP A CA 1
ATOM 711 C C . TRP A 1 94 ? 2.954 -3.295 -19.313 1.00 63.66 94 TRP A C 1
ATOM 713 O O . TRP A 1 94 ? 2.876 -4.234 -18.521 1.00 63.66 94 TRP A O 1
ATOM 723 N N . LEU A 1 95 ? 3.977 -3.158 -20.158 1.00 57.75 95 LEU A N 1
ATOM 724 C CA . LEU A 1 95 ? 5.020 -4.165 -20.358 1.00 57.75 95 LEU A CA 1
ATOM 725 C C . LEU A 1 95 ? 6.303 -3.849 -19.584 1.00 57.75 95 LEU A C 1
ATOM 727 O O . LEU A 1 95 ? 7.130 -4.740 -19.406 1.00 57.75 95 LEU A O 1
ATOM 731 N N . TYR A 1 96 ? 6.456 -2.606 -19.111 1.00 58.25 96 TYR A N 1
ATOM 732 C CA . TYR A 1 96 ? 7.596 -2.144 -18.316 1.00 58.25 96 TYR A CA 1
ATOM 733 C C . TYR A 1 96 ? 8.982 -2.464 -18.909 1.00 58.25 96 TYR A C 1
ATOM 735 O O . TYR A 1 96 ? 9.974 -2.679 -18.206 1.00 58.25 96 TYR A O 1
ATOM 743 N N . ILE A 1 97 ? 9.060 -2.502 -20.231 1.00 54.81 97 ILE A N 1
ATOM 744 C CA . ILE A 1 97 ? 10.315 -2.660 -20.951 1.00 54.81 97 ILE A CA 1
ATOM 745 C C . ILE A 1 97 ? 10.976 -1.272 -20.893 1.00 54.81 97 ILE A C 1
ATOM 747 O O . ILE A 1 97 ? 10.587 -0.390 -21.647 1.00 54.81 97 ILE A O 1
ATOM 751 N N . ASP A 1 98 ? 11.889 -1.056 -19.937 1.00 54.47 98 ASP A N 1
ATOM 752 C CA . ASP A 1 98 ? 12.619 0.206 -19.657 1.00 54.47 98 ASP A CA 1
ATOM 753 C C . ASP A 1 98 ? 11.928 1.272 -18.788 1.00 54.47 98 ASP A C 1
ATOM 755 O O . ASP A 1 98 ? 12.252 2.463 -18.883 1.00 54.47 98 ASP A O 1
ATOM 759 N N . SER A 1 99 ? 11.029 0.880 -17.881 1.00 56.69 99 SER A N 1
ATOM 760 C CA . SER A 1 99 ? 10.417 1.850 -16.968 1.00 56.69 99 SER A CA 1
ATOM 761 C C . SER A 1 99 ? 11.453 2.483 -16.042 1.00 56.69 99 SER A C 1
ATOM 763 O O . SER A 1 99 ? 12.033 1.835 -15.162 1.00 56.69 99 SER A O 1
ATOM 765 N N . ARG A 1 100 ? 11.686 3.779 -16.240 1.00 66.19 100 ARG A N 1
ATOM 766 C CA . ARG A 1 100 ? 12.519 4.579 -15.344 1.00 66.19 100 ARG A CA 1
ATOM 767 C C . ARG A 1 100 ? 11.724 4.959 -14.108 1.00 66.19 100 ARG A C 1
ATOM 769 O O . ARG A 1 100 ? 10.514 5.149 -14.193 1.00 66.19 100 ARG A O 1
ATOM 776 N N . VAL A 1 101 ? 12.424 5.171 -12.992 1.00 68.50 101 VAL A N 1
ATOM 777 C CA . VAL A 1 101 ? 11.828 5.820 -11.815 1.00 68.50 101 VAL A CA 1
ATOM 778 C C . VAL A 1 101 ? 11.141 7.104 -12.258 1.00 68.50 101 VAL A C 1
ATOM 780 O O . VAL A 1 101 ? 11.791 8.028 -12.752 1.00 68.50 101 VAL A O 1
ATOM 783 N N . SER A 1 102 ? 9.830 7.156 -12.068 1.00 73.06 102 SER A N 1
ATOM 784 C CA . SER A 1 102 ? 9.018 8.283 -12.493 1.00 73.06 102 SER A CA 1
ATOM 785 C C . SER A 1 102 ? 8.382 9.002 -11.307 1.00 73.06 102 SER A C 1
ATOM 787 O O . SER A 1 102 ? 8.332 8.512 -10.171 1.00 73.06 102 SER A O 1
ATOM 789 N N . THR A 1 103 ? 7.815 10.172 -11.592 1.00 77.00 103 THR A N 1
ATOM 790 C CA . THR A 1 103 ? 6.930 10.872 -10.659 1.00 77.00 103 THR A CA 1
ATOM 791 C C . THR A 1 103 ? 5.710 10.019 -10.285 1.00 77.00 103 THR A C 1
ATOM 793 O O . THR A 1 103 ? 5.213 10.141 -9.170 1.00 77.00 103 THR A O 1
ATOM 796 N N . TYR A 1 104 ? 5.252 9.117 -11.157 1.00 80.88 104 TYR A N 1
ATOM 797 C CA . TYR A 1 104 ? 4.126 8.227 -10.871 1.00 80.88 104 TYR A CA 1
ATOM 798 C C . TYR A 1 104 ? 4.486 7.135 -9.861 1.00 80.88 104 TYR A C 1
ATOM 800 O O . TYR A 1 104 ? 3.712 6.909 -8.931 1.00 80.88 104 TYR A O 1
ATOM 808 N N . ASN A 1 105 ? 5.688 6.545 -9.943 1.00 75.00 105 ASN A N 1
ATOM 809 C CA . ASN A 1 105 ? 6.163 5.634 -8.896 1.00 75.00 105 ASN A CA 1
ATOM 810 C C . ASN A 1 105 ? 6.299 6.367 -7.556 1.00 75.00 105 ASN A C 1
ATOM 812 O O . ASN A 1 105 ? 5.860 5.859 -6.526 1.00 75.00 105 ASN A O 1
ATOM 816 N N . PHE A 1 106 ? 6.856 7.584 -7.567 1.00 79.44 106 PHE A N 1
ATOM 817 C CA . PHE A 1 106 ? 6.916 8.425 -6.369 1.00 79.44 106 PHE A CA 1
ATOM 818 C C . PHE A 1 106 ? 5.525 8.606 -5.746 1.00 79.44 106 PHE A C 1
ATOM 820 O O . PHE A 1 106 ? 5.366 8.387 -4.544 1.00 79.44 106 PHE A O 1
ATOM 827 N N . VAL A 1 107 ? 4.520 8.962 -6.556 1.00 83.94 107 VAL A N 1
ATOM 828 C CA . VAL A 1 107 ? 3.136 9.137 -6.093 1.00 83.94 107 VAL A CA 1
ATOM 829 C C . VAL A 1 107 ? 2.586 7.830 -5.527 1.00 83.94 107 VAL A C 1
ATOM 831 O O . VAL A 1 107 ? 2.053 7.849 -4.420 1.00 83.94 107 VAL A O 1
ATOM 834 N N . PHE A 1 108 ? 2.749 6.703 -6.226 1.00 84.88 108 PHE A N 1
ATOM 835 C CA . PHE A 1 108 ? 2.242 5.408 -5.771 1.00 84.88 108 PHE A CA 1
ATOM 836 C C . PHE A 1 108 ? 2.784 5.034 -4.388 1.00 84.88 108 PHE A C 1
ATOM 838 O O . PHE A 1 108 ? 2.007 4.802 -3.458 1.00 84.88 108 PHE A O 1
ATOM 845 N N . TYR A 1 109 ? 4.107 5.021 -4.215 1.00 81.12 109 TYR A N 1
ATOM 846 C CA . TYR A 1 109 ? 4.704 4.597 -2.949 1.00 81.12 109 TYR A CA 1
ATOM 847 C C . TYR A 1 109 ? 4.451 5.604 -1.825 1.00 81.12 109 TYR A C 1
ATOM 849 O O . TYR A 1 109 ? 4.138 5.191 -0.709 1.00 81.12 109 TYR A O 1
ATOM 857 N N . LEU A 1 110 ? 4.529 6.915 -2.095 1.00 86.62 110 LEU A N 1
ATOM 858 C CA . LEU A 1 110 ? 4.224 7.940 -1.091 1.00 86.62 110 LEU A CA 1
ATOM 859 C C . LEU A 1 110 ? 2.787 7.799 -0.589 1.00 86.62 110 LEU A C 1
ATOM 861 O O . LEU A 1 110 ? 2.561 7.747 0.619 1.00 86.62 110 LEU A O 1
ATOM 865 N N . MET A 1 111 ? 1.826 7.725 -1.509 1.00 90.19 111 MET A N 1
ATOM 866 C CA . MET A 1 111 ? 0.411 7.662 -1.158 1.00 90.19 111 MET A CA 1
ATOM 867 C C . MET A 1 111 ? 0.050 6.318 -0.517 1.00 90.19 111 MET A C 1
ATOM 869 O O . MET A 1 111 ? -0.749 6.298 0.412 1.00 90.19 111 MET A O 1
ATOM 873 N N . THR A 1 112 ? 0.689 5.210 -0.909 1.00 87.12 112 THR A N 1
ATOM 874 C CA . THR A 1 112 ? 0.502 3.908 -0.242 1.00 87.12 112 THR A CA 1
ATOM 875 C C . THR A 1 112 ? 1.038 3.922 1.190 1.00 87.12 112 THR A C 1
ATOM 877 O O . THR A 1 112 ? 0.384 3.424 2.109 1.00 87.12 112 THR A O 1
ATOM 880 N N . THR A 1 113 ? 2.220 4.497 1.426 1.00 87.25 113 THR A N 1
ATOM 881 C CA . THR A 1 113 ? 2.757 4.628 2.789 1.00 87.25 113 THR A CA 1
ATOM 882 C C . THR A 1 113 ? 1.887 5.570 3.622 1.00 87.25 113 THR A C 1
ATOM 884 O O . THR A 1 113 ? 1.554 5.252 4.764 1.00 87.25 113 THR A O 1
ATOM 887 N N . ALA A 1 114 ? 1.457 6.693 3.040 1.00 89.38 114 ALA A N 1
ATOM 888 C CA . ALA A 1 114 ? 0.578 7.652 3.695 1.00 89.38 114 ALA A CA 1
ATOM 889 C C . ALA A 1 114 ? -0.784 7.048 4.047 1.00 89.38 114 ALA A C 1
ATOM 891 O O . ALA A 1 114 ? -1.246 7.228 5.171 1.00 89.38 114 ALA A O 1
ATOM 892 N N . SER A 1 115 ? -1.411 6.286 3.148 1.00 91.31 115 SER A N 1
ATOM 893 C CA . SER A 1 115 ? -2.687 5.637 3.444 1.00 91.31 115 SER A CA 1
ATOM 894 C C . SER A 1 115 ? -2.552 4.632 4.589 1.00 91.31 115 SER A C 1
ATOM 896 O O . SER A 1 115 ? -3.362 4.660 5.511 1.00 91.31 115 SER A O 1
ATOM 898 N N . ASN A 1 116 ? -1.502 3.804 4.601 1.00 88.31 116 ASN A N 1
ATOM 899 C CA . ASN A 1 116 ? -1.248 2.858 5.692 1.00 88.31 116 ASN A CA 1
ATOM 900 C C . ASN A 1 116 ? -1.002 3.572 7.026 1.00 88.31 116 ASN A C 1
ATOM 902 O O . ASN A 1 116 ? -1.575 3.197 8.049 1.00 88.31 116 ASN A O 1
ATOM 906 N N . ALA A 1 117 ? -0.203 4.641 7.015 1.00 88.06 117 ALA A N 1
ATOM 907 C CA . ALA A 1 117 ? 0.025 5.486 8.184 1.00 88.06 117 ALA A CA 1
ATOM 908 C C . ALA A 1 117 ? -1.279 6.091 8.721 1.00 88.06 117 ALA A C 1
ATOM 910 O O . ALA A 1 117 ? -1.528 6.058 9.926 1.00 88.06 117 ALA A O 1
ATOM 911 N N . MET A 1 118 ? -2.123 6.627 7.837 1.00 90.06 118 MET A N 1
ATOM 912 C CA . MET A 1 118 ? -3.410 7.218 8.205 1.00 90.06 118 MET A CA 1
ATOM 913 C C . MET A 1 118 ? -4.393 6.176 8.729 1.00 90.06 118 MET A C 1
ATOM 915 O O . MET A 1 118 ? -5.128 6.460 9.674 1.00 90.06 118 MET A O 1
ATOM 919 N N . LEU A 1 119 ? -4.389 4.971 8.158 1.00 88.62 119 LEU A N 1
ATOM 920 C CA . LEU A 1 119 ? -5.231 3.878 8.623 1.00 88.62 119 LEU A CA 1
ATOM 921 C C . LEU A 1 119 ? -4.812 3.417 10.026 1.00 88.62 119 LEU A C 1
ATOM 923 O O . LEU A 1 119 ? -5.659 3.300 10.911 1.00 88.62 119 LEU A O 1
ATOM 927 N N . ALA A 1 120 ? -3.506 3.248 10.259 1.00 85.19 120 ALA A N 1
ATOM 928 C CA . ALA A 1 120 ? -2.958 2.935 11.577 1.00 85.19 120 ALA A CA 1
ATOM 929 C C . ALA A 1 120 ? -3.246 4.049 12.604 1.00 85.19 120 ALA A C 1
ATOM 931 O O . ALA A 1 120 ? -3.689 3.761 13.715 1.00 85.19 120 ALA A O 1
ATOM 932 N N . ALA A 1 121 ? -3.075 5.322 12.225 1.00 85.12 121 ALA A N 1
ATOM 933 C CA . ALA A 1 121 ? -3.422 6.480 13.057 1.00 85.12 121 ALA A CA 1
ATOM 934 C C . ALA A 1 121 ? -4.917 6.531 13.404 1.00 85.12 121 ALA A C 1
ATOM 936 O O . ALA A 1 121 ? -5.285 6.829 14.545 1.00 85.12 121 ALA A O 1
ATOM 937 N N . GLY A 1 122 ? -5.772 6.167 12.446 1.00 84.75 122 GLY A N 1
ATOM 938 C CA . GLY A 1 122 ? -7.215 6.060 12.620 1.00 84.75 122 GLY A CA 1
ATOM 939 C C . GLY A 1 122 ? -7.624 5.050 13.695 1.00 84.75 122 GLY A C 1
ATOM 940 O O . GLY A 1 122 ? -8.573 5.316 14.433 1.00 84.75 122 GLY A O 1
ATOM 941 N N . LEU A 1 123 ? -6.868 3.957 13.864 1.00 81.00 123 LEU A N 1
ATOM 942 C CA . LEU A 1 123 ? -7.032 2.978 14.955 1.00 81.00 123 LEU A CA 1
ATOM 943 C C . LEU A 1 123 ? -6.491 3.454 16.318 1.00 81.00 123 LEU A C 1
ATOM 945 O O . LEU A 1 123 ? -6.537 2.741 17.318 1.00 81.00 123 LEU A O 1
ATOM 949 N N . GLY A 1 124 ? -5.981 4.681 16.371 1.00 71.38 124 GLY A N 1
ATOM 950 C CA . GLY A 1 124 ? -5.372 5.259 17.553 1.00 71.38 124 GLY A CA 1
ATOM 951 C C . GLY A 1 124 ? -3.878 4.990 17.604 1.00 71.38 124 GLY A C 1
ATOM 952 O O . GLY A 1 124 ? -3.422 3.855 17.640 1.00 71.38 124 GLY A O 1
ATOM 953 N N . THR A 1 125 ? -3.107 6.070 17.662 1.00 65.50 125 THR A N 1
ATOM 954 C CA . THR A 1 125 ? -1.660 6.021 17.858 1.00 65.50 125 THR A CA 1
ATOM 955 C C . THR A 1 125 ? -1.265 6.725 19.145 1.00 65.50 125 THR A C 1
ATOM 957 O O . THR A 1 125 ? -1.832 7.765 19.506 1.00 65.50 125 THR A O 1
ATOM 960 N N . SER A 1 126 ? -0.267 6.178 19.841 1.00 78.12 126 SER A N 1
ATOM 961 C CA . SER A 1 126 ? 0.495 6.969 20.809 1.00 78.12 126 SER A CA 1
ATOM 962 C C . SER A 1 126 ? 1.248 8.092 20.076 1.00 78.12 126 SER A C 1
ATOM 964 O O . SER A 1 126 ? 1.388 8.064 18.851 1.00 78.12 126 SER A O 1
ATOM 966 N N . GLN A 1 127 ? 1.741 9.104 20.798 1.00 79.19 127 GLN A N 1
ATOM 967 C CA . GLN A 1 127 ? 2.547 10.165 20.173 1.00 79.19 127 GLN A CA 1
ATOM 968 C C . GLN A 1 127 ? 3.779 9.593 19.454 1.00 79.19 127 GLN A C 1
ATOM 970 O O . GLN A 1 127 ? 4.114 10.043 18.364 1.00 79.19 127 GLN A O 1
ATOM 975 N N . ILE A 1 128 ? 4.400 8.555 20.025 1.00 82.12 128 ILE A N 1
ATOM 976 C CA . ILE A 1 128 ? 5.558 7.872 19.438 1.00 82.12 128 ILE A CA 1
ATOM 977 C C . ILE A 1 128 ? 5.177 7.213 18.110 1.00 82.12 128 ILE A C 1
ATOM 979 O O . ILE A 1 128 ? 5.861 7.394 17.110 1.00 82.12 128 ILE A O 1
ATOM 983 N N . GLU A 1 129 ? 4.061 6.491 18.067 1.00 81.19 129 GLU A N 1
ATOM 984 C CA . GLU A 1 129 ? 3.603 5.829 16.841 1.00 81.19 129 GLU A CA 1
ATOM 985 C C . GLU A 1 129 ? 3.194 6.830 15.756 1.00 81.19 129 GLU A C 1
ATOM 987 O O . GLU A 1 129 ? 3.453 6.594 14.579 1.00 81.19 129 GLU A O 1
ATOM 992 N N . ALA A 1 130 ? 2.616 7.974 16.139 1.00 78.75 130 ALA A N 1
ATOM 993 C CA . ALA A 1 130 ? 2.331 9.058 15.203 1.00 78.75 130 ALA A CA 1
ATOM 994 C C . ALA A 1 130 ? 3.624 9.624 14.593 1.00 78.75 130 ALA A C 1
ATOM 996 O O . ALA A 1 130 ? 3.695 9.833 13.383 1.00 78.75 130 ALA A O 1
ATOM 997 N N . VAL A 1 131 ? 4.670 9.811 15.407 1.00 81.88 131 VAL A N 1
ATOM 998 C CA . VAL A 1 131 ? 5.998 10.217 14.923 1.00 81.88 131 VAL A CA 1
ATOM 999 C C . VAL A 1 131 ? 6.581 9.160 13.985 1.00 81.88 131 VAL A C 1
ATOM 1001 O O . VAL A 1 131 ? 7.040 9.511 12.901 1.00 81.88 131 VAL A O 1
ATOM 1004 N N . LEU A 1 132 ? 6.512 7.872 14.338 1.00 83.81 132 LEU A N 1
ATOM 1005 C CA . LEU A 1 132 ? 6.986 6.780 13.478 1.00 83.81 132 LEU A CA 1
ATOM 1006 C C . LEU A 1 132 ? 6.248 6.737 12.134 1.00 83.81 132 LEU A C 1
ATOM 1008 O O . LEU A 1 132 ? 6.878 6.545 11.093 1.00 83.81 132 LEU A O 1
ATOM 1012 N N . ALA A 1 133 ? 4.934 6.960 12.141 1.00 82.06 133 ALA A N 1
ATOM 1013 C CA . ALA A 1 133 ? 4.122 7.034 10.934 1.00 82.06 133 ALA A CA 1
ATOM 1014 C C . ALA A 1 133 ? 4.518 8.236 10.055 1.00 82.06 133 ALA A C 1
ATOM 1016 O O . ALA A 1 133 ? 4.736 8.071 8.856 1.00 82.06 133 ALA A O 1
ATOM 1017 N N . ILE A 1 134 ? 4.701 9.423 10.646 1.00 83.31 134 ILE A N 1
ATOM 1018 C CA . ILE A 1 134 ? 5.157 10.627 9.928 1.00 83.31 134 ILE A CA 1
ATOM 1019 C C . ILE A 1 134 ? 6.546 10.406 9.324 1.00 83.31 134 ILE A C 1
ATOM 1021 O O . ILE A 1 134 ? 6.749 10.664 8.139 1.00 83.31 134 ILE A O 1
ATOM 1025 N N . VAL A 1 135 ? 7.495 9.891 10.109 1.00 83.88 135 VAL A N 1
ATOM 1026 C CA . VAL A 1 135 ? 8.856 9.600 9.636 1.00 83.88 135 VAL A CA 1
ATOM 1027 C C . VAL A 1 135 ? 8.818 8.603 8.476 1.00 83.88 135 VAL A C 1
ATOM 1029 O O . VAL A 1 135 ? 9.451 8.841 7.451 1.00 83.88 135 VAL A O 1
ATOM 1032 N N . SER A 1 136 ? 8.003 7.551 8.576 1.00 83.19 136 SER A N 1
ATOM 1033 C CA . SER A 1 136 ? 7.807 6.566 7.501 1.00 83.19 136 SER A CA 1
ATOM 1034 C C . SER A 1 136 ? 7.285 7.208 6.208 1.00 83.19 136 SER A C 1
ATOM 1036 O O . SER A 1 136 ? 7.801 6.942 5.117 1.00 83.19 136 SER A O 1
ATOM 1038 N N . CYS A 1 137 ? 6.310 8.115 6.327 1.00 82.38 137 CYS A N 1
ATOM 1039 C CA . CYS A 1 137 ? 5.785 8.884 5.200 1.00 82.38 137 CYS A CA 1
ATOM 1040 C C . CYS A 1 137 ? 6.822 9.824 4.583 1.00 82.38 137 CYS A C 1
ATOM 1042 O O . CYS A 1 137 ? 6.769 10.033 3.379 1.00 82.38 137 CYS A O 1
ATOM 1044 N N . LEU A 1 138 ? 7.759 10.374 5.364 1.00 82.06 138 LEU A N 1
ATOM 1045 C CA . LEU A 1 138 ? 8.810 11.286 4.885 1.00 82.06 138 LEU A CA 1
ATOM 1046 C C . LEU A 1 138 ? 10.028 10.557 4.293 1.00 82.06 138 LEU A C 1
ATOM 1048 O O . LEU A 1 138 ? 10.684 11.076 3.388 1.00 82.06 138 LEU A O 1
ATOM 1052 N N . MET A 1 139 ? 10.312 9.334 4.743 1.00 80.94 139 MET A N 1
ATOM 1053 C CA . MET A 1 139 ? 11.397 8.498 4.207 1.00 80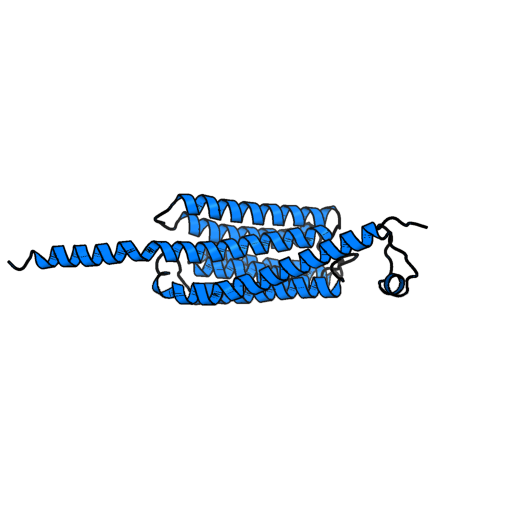.94 139 MET A CA 1
ATOM 1054 C C . MET A 1 139 ? 11.145 8.067 2.756 1.00 80.94 139 MET A C 1
ATOM 1056 O O . MET A 1 139 ? 12.080 7.977 1.953 1.00 80.94 139 MET A O 1
ATOM 1060 N N . THR A 1 140 ? 9.878 7.839 2.410 1.00 76.19 140 THR A N 1
ATOM 1061 C CA . THR A 1 140 ? 9.449 7.453 1.059 1.00 76.19 140 THR A CA 1
ATOM 1062 C C . THR A 1 140 ? 9.781 8.526 -0.001 1.00 76.19 140 THR A C 1
ATOM 1064 O O . THR A 1 140 ? 10.524 8.222 -0.937 1.00 76.19 140 THR A O 1
ATOM 1067 N N . PRO A 1 141 ? 9.340 9.795 0.127 1.00 74.44 141 PRO A N 1
ATOM 1068 C CA . PRO A 1 141 ? 9.613 10.836 -0.853 1.00 74.44 141 PRO A CA 1
ATOM 1069 C C . PRO A 1 141 ? 11.095 11.212 -0.903 1.00 74.44 141 PRO A C 1
ATOM 1071 O O . PRO A 1 141 ? 11.606 11.448 -1.993 1.00 74.44 141 PRO A O 1
ATOM 1074 N N . ALA A 1 142 ? 11.814 11.198 0.226 1.00 76.88 142 ALA A N 1
ATOM 1075 C CA . ALA A 1 142 ? 13.255 11.470 0.249 1.00 76.88 142 ALA A CA 1
ATOM 1076 C C . ALA A 1 142 ? 14.051 10.475 -0.619 1.00 76.88 142 ALA A C 1
ATOM 1078 O O . ALA A 1 142 ? 14.956 10.862 -1.361 1.00 76.88 142 ALA A O 1
ATOM 1079 N N . SER A 1 143 ? 13.665 9.199 -0.576 1.00 76.31 143 SER A N 1
ATOM 1080 C CA . SER A 1 143 ? 14.295 8.116 -1.338 1.00 76.31 143 SER A CA 1
ATOM 1081 C C . SER A 1 143 ? 14.106 8.260 -2.847 1.00 76.31 143 SER A C 1
ATOM 1083 O O . SER A 1 143 ? 15.055 8.132 -3.624 1.00 76.31 143 SER A O 1
ATOM 1085 N N . PHE A 1 144 ? 12.881 8.578 -3.262 1.00 72.62 144 PHE A N 1
ATOM 1086 C CA . PHE A 1 144 ? 12.552 8.813 -4.665 1.00 72.62 144 PHE A CA 1
ATOM 1087 C C . PHE A 1 144 ? 13.128 10.132 -5.182 1.00 72.62 144 PHE A C 1
ATOM 1089 O O . PHE A 1 144 ? 13.676 10.154 -6.280 1.00 72.62 144 PHE A O 1
ATOM 1096 N N . MET A 1 145 ? 13.068 11.215 -4.399 1.00 75.19 145 MET A N 1
ATOM 1097 C CA . MET A 1 145 ? 13.675 12.493 -4.778 1.00 75.19 145 MET A CA 1
ATOM 1098 C C . MET A 1 145 ? 15.177 12.348 -4.999 1.00 75.19 145 MET A C 1
ATOM 1100 O O . MET A 1 145 ? 15.686 12.863 -5.987 1.00 75.19 145 MET A O 1
ATOM 1104 N N . TYR A 1 146 ? 15.881 11.596 -4.149 1.00 74.44 146 TYR A N 1
ATOM 1105 C CA . TYR A 1 146 ? 17.293 11.294 -4.377 1.00 74.44 146 TYR A CA 1
ATOM 1106 C C . TYR A 1 146 ? 17.523 10.563 -5.709 1.00 74.44 146 TYR A C 1
ATOM 1108 O O . TYR A 1 146 ? 18.431 10.926 -6.453 1.00 74.44 146 TYR A O 1
ATOM 1116 N N . ALA A 1 147 ? 16.705 9.558 -6.036 1.00 69.56 147 ALA A N 1
ATOM 1117 C CA . ALA A 1 147 ? 16.838 8.812 -7.288 1.00 69.56 147 ALA A CA 1
ATOM 1118 C C . ALA A 1 147 ? 16.554 9.683 -8.526 1.00 69.56 147 ALA A C 1
ATOM 1120 O O . ALA A 1 147 ? 17.336 9.651 -9.479 1.00 69.56 147 ALA A O 1
ATOM 1121 N N . ILE A 1 148 ? 15.496 10.501 -8.472 1.00 70.06 148 ILE A N 1
ATOM 1122 C CA . ILE A 1 148 ? 15.103 11.436 -9.536 1.00 70.06 148 ILE A CA 1
ATOM 1123 C C . ILE A 1 148 ? 16.186 12.504 -9.738 1.00 70.06 148 ILE A C 1
ATOM 1125 O O . ILE A 1 148 ? 16.655 12.700 -10.857 1.00 70.06 148 ILE A O 1
ATOM 1129 N N . LEU A 1 149 ? 16.633 13.161 -8.661 1.00 75.12 149 LEU A N 1
ATOM 1130 C CA . LEU A 1 149 ? 17.656 14.214 -8.724 1.00 75.12 149 LEU A CA 1
ATOM 1131 C C . LEU A 1 149 ? 19.022 13.679 -9.165 1.00 75.12 149 LEU A C 1
ATOM 1133 O O . LEU A 1 149 ? 19.767 14.380 -9.842 1.00 75.12 149 LEU A O 1
ATOM 1137 N N . ALA A 1 150 ? 19.350 12.433 -8.818 1.00 75.31 150 ALA A N 1
ATOM 1138 C CA . ALA A 1 150 ? 20.575 11.780 -9.267 1.00 75.31 150 ALA A CA 1
ATOM 1139 C C . ALA A 1 150 ? 20.491 11.250 -10.713 1.00 75.31 150 ALA A C 1
ATOM 1141 O O . ALA A 1 150 ? 21.436 10.601 -11.165 1.00 75.31 150 ALA A O 1
ATOM 1142 N N . GLY A 1 151 ? 19.370 11.467 -11.418 1.00 68.44 151 GLY A N 1
ATOM 1143 C CA . GLY A 1 151 ? 19.151 10.992 -12.786 1.00 68.44 151 GLY A CA 1
ATOM 1144 C C . GLY A 1 151 ? 19.235 9.471 -12.918 1.00 68.44 151 GLY A C 1
ATOM 1145 O O . GLY A 1 151 ? 19.557 8.959 -13.992 1.00 68.44 151 GLY A O 1
ATOM 1146 N N . LYS A 1 152 ? 19.014 8.734 -11.822 1.00 67.38 152 LYS A N 1
ATOM 1147 C CA . LYS A 1 152 ? 19.175 7.283 -11.826 1.00 67.38 152 LYS A CA 1
ATOM 1148 C C . LYS A 1 152 ? 17.967 6.659 -12.520 1.00 67.38 152 LYS A C 1
ATOM 1150 O O . LYS A 1 152 ? 16.842 6.914 -12.096 1.00 67.38 152 LYS A O 1
ATOM 1155 N N . PRO A 1 153 ? 18.175 5.808 -13.542 1.00 62.97 153 PRO A N 1
ATOM 1156 C CA . PRO A 1 153 ? 17.067 5.150 -14.227 1.00 62.97 153 PRO A CA 1
ATOM 1157 C C . PRO A 1 153 ? 16.299 4.210 -13.290 1.00 62.97 153 PRO A C 1
ATOM 1159 O O . PRO A 1 153 ? 15.116 3.982 -13.497 1.00 62.97 153 PRO A O 1
ATOM 1162 N N . TYR A 1 154 ? 16.944 3.733 -12.221 1.00 66.31 154 TYR A N 1
ATOM 1163 C CA . TYR A 1 154 ? 16.376 2.805 -11.250 1.00 66.31 154 TYR A CA 1
ATOM 1164 C C . TYR A 1 154 ? 16.660 3.271 -9.822 1.00 66.31 154 TYR A C 1
ATOM 1166 O O . TYR A 1 154 ? 17.712 3.857 -9.536 1.00 66.31 154 TYR A O 1
ATOM 1174 N N . LEU A 1 155 ? 15.750 2.959 -8.898 1.00 64.38 155 LEU A N 1
ATOM 1175 C CA . LEU A 1 155 ? 16.045 3.064 -7.476 1.00 64.38 155 LEU A CA 1
ATOM 1176 C C . LEU A 1 155 ? 17.105 2.017 -7.144 1.00 64.38 155 LEU A C 1
ATOM 1178 O O . LEU A 1 155 ? 16.898 0.825 -7.346 1.00 64.38 155 LEU A O 1
ATOM 1182 N N . SER A 1 156 ? 18.255 2.449 -6.626 1.00 67.50 156 SER A N 1
ATOM 1183 C CA . SER A 1 156 ? 19.215 1.485 -6.096 1.00 67.50 156 SER A CA 1
ATOM 1184 C C . SER A 1 156 ? 18.595 0.747 -4.911 1.00 67.50 156 SER A C 1
ATOM 1186 O O . SER A 1 156 ? 17.790 1.320 -4.173 1.00 67.50 156 SER A O 1
ATOM 1188 N N . THR A 1 157 ? 19.030 -0.489 -4.652 1.00 67.06 157 THR A N 1
ATOM 1189 C CA . THR A 1 157 ? 18.603 -1.245 -3.463 1.00 67.06 157 THR A CA 1
ATOM 1190 C C . THR A 1 157 ? 18.724 -0.394 -2.198 1.00 67.06 157 THR A C 1
ATOM 1192 O O . THR A 1 157 ? 17.774 -0.294 -1.430 1.00 67.06 157 THR A O 1
ATOM 1195 N N . LYS A 1 158 ? 19.839 0.333 -2.041 1.00 69.25 158 LYS A N 1
ATOM 1196 C CA . LYS A 1 158 ? 20.069 1.248 -0.911 1.00 69.25 158 LYS A CA 1
ATOM 1197 C C . LYS A 1 158 ? 19.041 2.378 -0.826 1.00 69.25 158 LYS A C 1
ATOM 1199 O O . LYS A 1 158 ? 18.594 2.692 0.269 1.00 69.25 158 LYS A O 1
ATOM 1204 N N . ALA A 1 159 ? 18.666 2.969 -1.959 1.00 69.44 159 ALA A N 1
ATOM 1205 C CA . ALA A 1 159 ? 17.645 4.009 -2.005 1.00 69.44 159 ALA A CA 1
ATOM 1206 C C . ALA A 1 159 ? 16.236 3.442 -1.767 1.00 69.44 159 ALA A C 1
ATOM 1208 O O . ALA A 1 159 ? 15.371 4.174 -1.321 1.00 69.44 159 ALA A O 1
ATOM 1209 N N . SER A 1 160 ? 15.992 2.155 -2.026 1.00 71.56 160 SER A N 1
ATOM 1210 C CA . SER A 1 160 ? 14.677 1.540 -1.798 1.00 71.56 160 SER A CA 1
ATOM 1211 C C . SER A 1 160 ? 14.413 1.130 -0.342 1.00 71.56 160 SER A C 1
ATOM 1213 O O . SER A 1 160 ? 13.265 1.106 0.092 1.00 71.56 160 SER A O 1
ATOM 1215 N N . ILE A 1 161 ? 15.469 0.858 0.438 1.00 75.44 161 ILE A N 1
ATOM 1216 C CA . ILE A 1 161 ? 15.377 0.418 1.844 1.00 75.44 161 ILE A CA 1
ATOM 1217 C C . ILE A 1 161 ? 14.456 1.310 2.698 1.00 75.44 161 ILE A C 1
ATOM 1219 O O . ILE A 1 161 ? 13.609 0.758 3.400 1.00 75.44 161 ILE A O 1
ATOM 1223 N N . PRO A 1 162 ? 14.552 2.653 2.658 1.00 78.25 162 PRO A N 1
ATOM 1224 C CA . PRO A 1 162 ? 13.714 3.501 3.501 1.00 78.25 162 PRO A CA 1
ATOM 1225 C C . PRO A 1 162 ? 12.218 3.400 3.172 1.00 78.25 162 PRO A C 1
ATOM 1227 O O . PRO A 1 162 ? 11.395 3.532 4.075 1.00 78.25 162 PRO A O 1
ATOM 1230 N N . ILE A 1 163 ? 11.863 3.128 1.910 1.00 77.19 163 ILE A N 1
ATOM 1231 C CA . ILE A 1 163 ? 10.473 2.903 1.483 1.00 77.19 163 ILE A CA 1
ATOM 1232 C C . ILE A 1 163 ? 9.946 1.626 2.142 1.00 77.19 163 ILE A C 1
ATOM 1234 O O . ILE A 1 163 ? 8.895 1.646 2.780 1.00 77.19 163 ILE A O 1
ATOM 1238 N N . TRP A 1 164 ? 10.716 0.536 2.068 1.00 77.25 164 TRP A N 1
ATOM 1239 C CA . TRP A 1 164 ? 10.337 -0.746 2.670 1.00 77.25 164 TRP A CA 1
ATOM 1240 C C . TRP A 1 164 ? 10.215 -0.664 4.184 1.00 77.25 164 TRP A C 1
ATOM 1242 O O . TRP A 1 164 ? 9.260 -1.195 4.746 1.00 77.25 164 TRP A O 1
ATOM 1252 N N . ILE A 1 165 ? 11.134 0.049 4.839 1.00 80.94 165 ILE A N 1
ATOM 1253 C CA . ILE A 1 165 ? 11.045 0.319 6.276 1.00 80.94 165 ILE A CA 1
ATOM 1254 C C . ILE A 1 165 ? 9.759 1.087 6.584 1.00 80.94 165 ILE A C 1
ATOM 1256 O O . ILE A 1 165 ? 9.032 0.694 7.491 1.00 80.94 165 ILE A O 1
ATOM 1260 N N . GLY A 1 166 ? 9.435 2.130 5.816 1.00 82.31 166 GLY A N 1
ATOM 1261 C CA . GLY A 1 166 ? 8.218 2.910 6.034 1.00 82.31 166 GLY A CA 1
ATOM 1262 C C . GLY A 1 166 ? 6.936 2.083 5.889 1.00 82.31 166 GLY A C 1
ATOM 1263 O O . GLY A 1 166 ? 6.048 2.144 6.746 1.00 82.31 166 GLY A O 1
ATOM 1264 N N . MET A 1 167 ? 6.849 1.249 4.851 1.00 80.94 167 MET A N 1
ATOM 1265 C CA . MET A 1 167 ? 5.709 0.344 4.650 1.00 80.94 167 MET A CA 1
ATOM 1266 C C . MET A 1 167 ? 5.624 -0.725 5.747 1.00 80.94 167 MET A C 1
ATOM 1268 O O . MET A 1 167 ? 4.538 -1.007 6.256 1.00 80.94 167 MET A O 1
ATOM 1272 N N . PHE A 1 168 ? 6.762 -1.290 6.158 1.00 82.75 168 PHE A N 1
ATOM 1273 C CA . PHE A 1 168 ? 6.823 -2.271 7.239 1.00 82.75 168 PHE A CA 1
ATOM 1274 C C . PHE A 1 168 ? 6.381 -1.671 8.576 1.00 82.75 168 PHE A C 1
ATOM 1276 O O . PHE A 1 168 ? 5.557 -2.265 9.270 1.00 82.75 168 PHE A O 1
ATOM 1283 N N . VAL A 1 169 ? 6.889 -0.487 8.928 1.00 85.50 169 VAL A N 1
ATOM 1284 C CA . VAL A 1 169 ? 6.543 0.208 10.173 1.00 85.50 169 VAL A CA 1
ATOM 1285 C C . VAL A 1 169 ? 5.053 0.526 10.201 1.00 85.50 169 VAL A C 1
ATOM 1287 O O . VAL A 1 169 ? 4.374 0.144 11.149 1.00 85.50 169 VAL A O 1
ATOM 1290 N N . THR A 1 170 ? 4.515 1.156 9.155 1.00 84.88 170 THR A N 1
ATOM 1291 C CA . THR A 1 170 ? 3.090 1.534 9.108 1.00 84.88 170 THR A CA 1
ATOM 1292 C C . THR A 1 170 ? 2.156 0.322 9.175 1.00 84.88 170 THR A C 1
ATOM 1294 O O . THR A 1 170 ? 1.177 0.341 9.921 1.00 84.88 170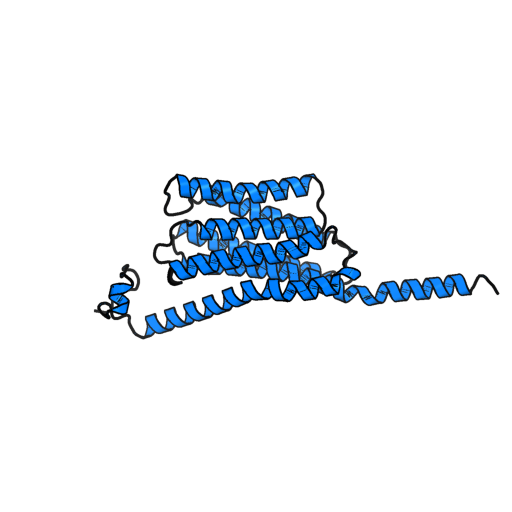 THR A O 1
ATOM 1297 N N . THR A 1 171 ? 2.503 -0.776 8.502 1.00 85.75 171 THR A N 1
ATOM 1298 C CA . THR A 1 171 ? 1.748 -2.040 8.582 1.00 85.75 171 THR A CA 1
ATOM 1299 C C . THR A 1 171 ? 1.862 -2.686 9.962 1.00 85.75 171 THR A C 1
ATOM 1301 O O . THR A 1 171 ? 0.872 -3.170 10.509 1.00 85.75 171 THR A O 1
ATOM 1304 N N . SER A 1 172 ? 3.051 -2.661 10.568 1.00 85.88 172 SER A N 1
ATOM 1305 C CA . SER A 1 172 ? 3.279 -3.200 11.914 1.00 85.88 172 SER A CA 1
ATOM 1306 C C . SER A 1 172 ? 2.492 -2.433 12.971 1.00 85.88 172 SER A C 1
ATOM 1308 O O . SER A 1 172 ? 1.960 -3.049 13.890 1.00 85.88 172 SER A O 1
ATOM 1310 N N . LEU A 1 173 ? 2.365 -1.111 12.824 1.00 85.69 173 LEU A N 1
ATOM 1311 C CA . LEU A 1 173 ? 1.520 -0.286 13.689 1.00 85.69 173 LEU A CA 1
ATOM 1312 C C . LEU A 1 173 ? 0.050 -0.709 13.595 1.00 85.69 173 LEU A C 1
ATOM 1314 O O . LEU A 1 173 ? -0.602 -0.884 14.624 1.00 85.69 173 LEU A O 1
ATOM 1318 N N . PHE A 1 174 ? -0.459 -0.937 12.382 1.00 86.50 174 PHE A N 1
ATOM 1319 C CA . PHE A 1 174 ? -1.819 -1.438 12.186 1.00 86.50 174 PHE A CA 1
ATOM 1320 C C . PHE A 1 174 ? -2.014 -2.823 12.823 1.00 86.50 174 PHE A C 1
ATOM 1322 O O . PHE A 1 174 ? -2.943 -3.026 13.605 1.00 86.50 174 PHE A O 1
ATOM 1329 N N . LEU A 1 175 ? -1.106 -3.766 12.550 1.00 88.00 175 LEU A N 1
ATOM 1330 C CA . LEU A 1 175 ? -1.159 -5.117 13.115 1.00 88.00 175 LEU A CA 1
ATOM 1331 C C . LEU A 1 175 ? -1.098 -5.084 14.642 1.00 88.00 175 LEU A C 1
ATOM 1333 O O . LEU A 1 175 ? -1.942 -5.692 15.294 1.00 88.00 175 LEU A O 1
ATOM 1337 N N . TYR A 1 176 ? -0.163 -4.331 15.223 1.00 85.44 176 TYR A N 1
ATOM 1338 C CA . TYR A 1 176 ? -0.068 -4.152 16.670 1.00 85.44 176 TYR A CA 1
ATOM 1339 C C . TYR A 1 176 ? -1.430 -3.775 17.267 1.00 85.44 176 TYR A C 1
ATOM 1341 O O . TYR A 1 176 ? -1.851 -4.372 18.259 1.00 85.44 176 TYR A O 1
ATOM 1349 N N . ARG A 1 177 ? -2.177 -2.877 16.616 1.00 80.44 177 ARG A N 1
ATOM 1350 C CA . ARG A 1 177 ? -3.528 -2.507 17.053 1.00 80.44 177 ARG A CA 1
ATOM 1351 C C . ARG A 1 177 ? -4.538 -3.639 16.928 1.00 80.44 177 ARG A C 1
ATOM 1353 O O . ARG A 1 177 ? -5.233 -3.887 17.908 1.00 80.44 177 ARG A O 1
ATOM 1360 N N . ILE A 1 178 ? -4.578 -4.375 15.814 1.00 80.75 178 ILE A N 1
ATOM 1361 C CA . ILE A 1 178 ? -5.448 -5.565 15.680 1.00 80.75 178 ILE A CA 1
ATOM 1362 C C . ILE A 1 178 ? -5.273 -6.512 16.873 1.00 80.75 178 ILE A C 1
ATOM 1364 O O . ILE A 1 178 ? -6.249 -7.008 17.439 1.00 80.75 178 ILE A O 1
ATOM 1368 N N . TRP A 1 179 ? -4.022 -6.761 17.256 1.00 82.88 179 TRP A N 1
ATOM 1369 C CA . TRP A 1 179 ? -3.697 -7.717 18.309 1.00 82.88 179 TRP A CA 1
ATOM 1370 C C . TRP A 1 179 ? -4.134 -7.253 19.700 1.00 82.88 179 TRP A C 1
ATOM 1372 O O . TRP A 1 179 ? -4.579 -8.083 20.494 1.00 82.88 179 TRP A O 1
ATOM 1382 N N . HIS A 1 180 ? -4.094 -5.945 19.964 1.00 80.62 180 HIS A N 1
ATOM 1383 C CA . HIS A 1 180 ? -4.468 -5.358 21.256 1.00 80.62 180 HIS A CA 1
ATOM 1384 C C . HIS A 1 180 ? -5.962 -5.040 21.391 1.00 80.62 180 HIS A C 1
ATOM 1386 O O . HIS A 1 180 ? -6.411 -4.692 22.479 1.00 80.62 180 HIS A O 1
ATOM 1392 N N . LEU A 1 181 ? -6.745 -5.152 20.317 1.00 75.88 181 LEU A N 1
ATOM 1393 C CA . LEU A 1 181 ? -8.188 -4.942 20.384 1.00 75.88 181 LEU A CA 1
ATOM 1394 C C . LEU A 1 181 ? -8.889 -6.190 20.902 1.00 75.88 181 LEU A C 1
ATOM 1396 O O . LEU A 1 181 ? -8.760 -7.260 20.320 1.00 75.88 181 LEU A O 1
ATOM 1400 N N . GLU A 1 182 ? -9.647 -6.086 21.985 1.00 69.25 182 GLU A N 1
ATOM 1401 C CA . GLU A 1 182 ? -10.470 -7.196 22.466 1.00 69.25 182 GLU A CA 1
ATOM 1402 C C . GLU A 1 182 ? -11.630 -7.421 21.489 1.00 69.25 182 GLU A C 1
ATOM 1404 O O . GLU A 1 182 ? -12.511 -6.578 21.344 1.00 69.25 182 GLU A O 1
ATOM 1409 N N . LEU A 1 183 ? -11.597 -8.545 20.762 1.00 66.56 183 LEU A N 1
ATOM 1410 C CA . LEU A 1 183 ? -12.618 -8.899 19.780 1.00 66.56 183 LEU A CA 1
ATOM 1411 C C . LEU A 1 183 ? -13.354 -10.172 20.201 1.00 66.56 183 LEU A C 1
ATOM 1413 O O . LEU A 1 183 ? -12.704 -11.087 20.717 1.00 66.56 183 LEU A O 1
ATOM 1417 N N . PRO A 1 184 ? -14.661 -10.288 19.892 1.00 62.34 184 PRO A N 1
ATOM 1418 C CA . PRO A 1 184 ? -15.451 -11.479 20.209 1.00 62.34 184 PRO A CA 1
ATOM 1419 C C . PRO A 1 184 ? -14.900 -12.758 19.567 1.00 62.34 184 PRO A C 1
ATOM 1421 O O . PRO A 1 184 ? -15.001 -13.839 20.138 1.00 62.34 184 PRO A O 1
ATOM 1424 N N . GLN A 1 185 ? -14.293 -12.640 18.381 1.00 76.31 185 GLN A N 1
ATOM 1425 C CA . GLN A 1 185 ? -13.822 -13.772 17.590 1.00 76.31 185 GLN A CA 1
ATOM 1426 C C . GLN A 1 185 ? -12.313 -13.673 17.332 1.00 76.31 185 GLN A C 1
ATOM 1428 O O . GLN A 1 185 ? -11.854 -13.119 16.334 1.00 76.31 185 GLN A O 1
ATOM 1433 N N . GLN A 1 186 ? -11.520 -14.232 18.250 1.00 77.81 186 GLN A N 1
ATOM 1434 C CA . GLN A 1 186 ? -10.051 -14.192 18.189 1.00 77.81 186 GLN A CA 1
ATOM 1435 C C . GLN A 1 186 ? -9.487 -14.851 16.919 1.00 77.81 186 GLN A C 1
ATOM 1437 O O . GLN A 1 186 ? -8.475 -14.387 16.403 1.00 77.81 186 GLN A O 1
ATOM 1442 N N . SER A 1 187 ? -10.154 -15.876 16.367 1.00 83.62 187 SER A N 1
ATOM 1443 C CA . SER A 1 187 ? -9.724 -16.566 15.138 1.00 83.62 187 SER A CA 1
ATOM 1444 C C . SER A 1 187 ? -9.562 -15.619 13.947 1.00 83.62 187 SER A C 1
ATOM 1446 O O . SER A 1 187 ? -8.642 -15.787 13.148 1.00 83.62 187 SER A O 1
ATOM 1448 N N . ASP A 1 188 ? -10.402 -14.586 13.852 1.00 83.31 188 ASP A N 1
ATOM 1449 C CA . ASP A 1 188 ? -10.326 -13.610 12.767 1.00 83.31 188 ASP A CA 1
ATOM 1450 C C . ASP A 1 188 ? -9.042 -12.786 12.832 1.00 83.31 188 ASP A C 1
ATOM 1452 O O . ASP A 1 188 ? -8.437 -12.509 11.799 1.00 83.31 188 ASP A O 1
ATOM 1456 N N . LYS A 1 189 ? -8.557 -12.446 14.030 1.00 85.25 189 LYS A N 1
ATOM 1457 C CA . LYS A 1 189 ? -7.290 -11.713 14.160 1.00 85.25 189 LYS A CA 1
ATOM 1458 C C . LYS A 1 189 ? -6.140 -12.468 13.515 1.00 85.25 189 LYS A C 1
ATOM 1460 O O . LYS A 1 189 ? -5.359 -11.854 12.793 1.00 85.25 189 LYS A O 1
ATOM 1465 N N . TYR A 1 190 ? -6.054 -13.778 13.749 1.00 89.31 190 TYR A N 1
ATOM 1466 C CA . TYR A 1 190 ? -5.004 -14.617 13.176 1.00 89.31 190 TYR A CA 1
ATOM 1467 C C . TYR A 1 190 ? -5.123 -14.701 11.656 1.00 89.31 190 TYR A C 1
ATOM 1469 O O . TYR A 1 190 ? -4.122 -14.528 10.965 1.00 89.31 190 TYR A O 1
ATOM 1477 N N . VAL A 1 191 ? -6.337 -14.908 11.135 1.00 90.31 191 VAL A N 1
ATOM 1478 C CA . VAL A 1 191 ? -6.570 -15.010 9.687 1.00 90.31 191 VAL A CA 1
ATOM 1479 C C . VAL A 1 191 ? -6.202 -13.704 8.988 1.00 90.31 191 VAL A C 1
ATOM 1481 O O . VAL A 1 191 ? -5.368 -13.708 8.088 1.00 90.31 191 VAL A O 1
ATOM 1484 N N . TYR A 1 192 ? -6.762 -12.574 9.424 1.00 90.44 192 TYR A N 1
ATOM 1485 C CA . TYR A 1 192 ? -6.509 -11.287 8.774 1.00 90.44 192 TYR A CA 1
ATOM 1486 C C . TYR A 1 192 ? -5.065 -10.818 8.968 1.00 90.44 192 TYR A C 1
ATOM 1488 O O . TYR A 1 192 ? -4.448 -10.377 8.001 1.00 90.44 192 TYR A O 1
ATOM 1496 N N . SER A 1 193 ? -4.483 -10.975 10.163 1.00 90.81 193 SER A N 1
ATOM 1497 C CA . SER A 1 193 ? -3.065 -10.645 10.379 1.00 90.81 193 SER A CA 1
ATOM 1498 C C . SER A 1 193 ? -2.149 -11.516 9.526 1.00 90.81 193 SER A C 1
ATOM 1500 O O . SER A 1 193 ? -1.190 -11.006 8.956 1.00 90.81 193 SER A O 1
ATOM 1502 N N . GLY A 1 194 ? -2.454 -12.811 9.406 1.00 92.06 194 GLY A N 1
ATOM 1503 C CA . GLY A 1 194 ? -1.708 -13.743 8.566 1.00 92.06 194 GLY A CA 1
ATOM 1504 C C . GLY A 1 194 ? -1.768 -13.361 7.090 1.00 92.06 194 GLY A C 1
ATOM 1505 O O . GLY A 1 194 ? -0.727 -13.305 6.443 1.00 92.06 194 GLY A O 1
ATOM 1506 N N . VAL A 1 195 ? -2.956 -13.023 6.575 1.00 93.62 195 VAL A N 1
ATOM 1507 C CA . VAL A 1 195 ? -3.120 -12.557 5.188 1.00 93.62 195 VAL A CA 1
ATOM 1508 C C . VAL A 1 195 ? -2.369 -11.245 4.962 1.00 93.62 195 VAL A C 1
ATOM 1510 O O . VAL A 1 195 ? -1.591 -11.170 4.018 1.00 93.62 195 VAL A O 1
ATOM 1513 N N . ILE A 1 196 ? -2.525 -10.247 5.842 1.00 92.31 196 ILE A N 1
ATOM 1514 C CA . ILE A 1 196 ? -1.820 -8.957 5.734 1.00 92.31 196 ILE A CA 1
ATOM 1515 C C . ILE A 1 196 ? -0.301 -9.172 5.736 1.00 92.31 196 ILE A C 1
ATOM 1517 O O . ILE A 1 196 ? 0.401 -8.645 4.875 1.00 92.31 196 ILE A O 1
ATOM 1521 N N . LEU A 1 197 ? 0.224 -9.967 6.672 1.00 90.81 197 LEU A N 1
ATOM 1522 C CA . LEU A 1 197 ? 1.655 -10.261 6.738 1.00 90.81 197 LEU A CA 1
ATOM 1523 C C . LEU A 1 197 ? 2.141 -10.981 5.480 1.00 90.81 197 LEU A C 1
ATOM 1525 O O . LEU A 1 197 ? 3.163 -10.588 4.921 1.00 90.81 197 LEU A O 1
ATOM 1529 N N . ALA A 1 198 ? 1.410 -11.996 5.017 1.00 92.19 198 ALA A N 1
ATOM 1530 C CA . ALA A 1 198 ? 1.775 -12.762 3.831 1.00 92.19 198 ALA A CA 1
ATOM 1531 C C . ALA A 1 198 ? 1.806 -11.882 2.577 1.00 92.19 198 ALA A C 1
ATOM 1533 O O . ALA A 1 198 ? 2.781 -11.930 1.826 1.00 92.19 198 ALA A O 1
ATOM 1534 N N . THR A 1 199 ? 0.791 -11.037 2.373 1.00 91.88 199 THR A N 1
ATOM 1535 C CA . THR A 1 199 ? 0.743 -10.150 1.208 1.00 91.88 199 THR A CA 1
ATOM 1536 C C . THR A 1 199 ? 1.861 -9.115 1.269 1.00 91.88 199 THR A C 1
ATOM 1538 O O . THR A 1 199 ? 2.599 -8.966 0.303 1.00 91.88 199 THR A O 1
ATOM 1541 N N . TYR A 1 200 ? 2.081 -8.441 2.403 1.00 87.62 200 TYR A N 1
ATOM 1542 C CA . TYR A 1 200 ? 3.162 -7.450 2.493 1.00 87.62 200 TYR A CA 1
ATOM 1543 C C . TYR A 1 200 ? 4.549 -8.085 2.350 1.00 87.62 200 TYR A C 1
ATOM 1545 O O . TYR A 1 200 ? 5.390 -7.542 1.635 1.00 87.62 200 TYR A O 1
ATOM 1553 N N . ALA A 1 201 ? 4.787 -9.245 2.970 1.00 87.88 201 ALA A N 1
ATOM 1554 C CA . ALA A 1 201 ? 6.051 -9.965 2.838 1.00 87.88 201 ALA A CA 1
ATOM 1555 C C . ALA A 1 201 ? 6.306 -10.398 1.388 1.00 87.88 201 ALA A C 1
ATOM 1557 O O . ALA A 1 201 ? 7.413 -10.218 0.878 1.00 87.88 201 ALA A O 1
ATOM 1558 N N . PHE A 1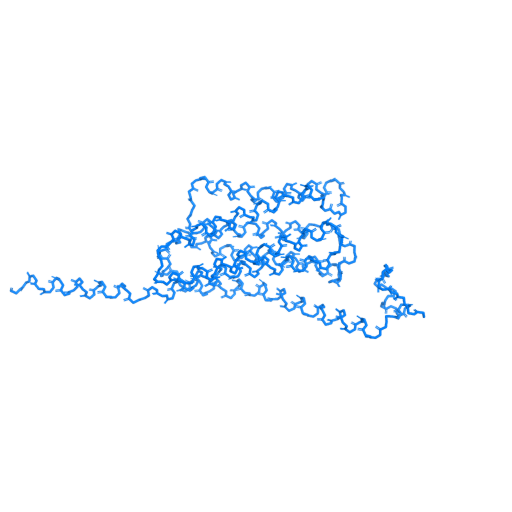 202 ? 5.283 -10.914 0.700 1.00 89.44 202 PHE A N 1
ATOM 1559 C CA . PHE A 1 202 ? 5.409 -11.295 -0.703 1.00 89.44 202 PHE A CA 1
ATOM 1560 C C . PHE A 1 202 ? 5.582 -10.074 -1.621 1.00 89.44 202 PHE A C 1
ATOM 1562 O O . PHE A 1 202 ? 6.385 -10.122 -2.552 1.00 89.44 202 PHE A O 1
ATOM 1569 N N . GLY A 1 203 ? 4.924 -8.950 -1.317 1.00 86.38 203 GLY A N 1
ATOM 1570 C CA . GLY A 1 203 ? 5.138 -7.672 -2.001 1.00 86.38 203 GLY A CA 1
ATOM 1571 C C . GLY A 1 203 ? 6.583 -7.181 -1.878 1.00 86.38 203 GLY A C 1
ATOM 1572 O O . GLY A 1 203 ? 7.214 -6.870 -2.885 1.00 86.38 203 GLY A O 1
ATOM 1573 N N . VAL A 1 204 ? 7.151 -7.206 -0.667 1.00 83.31 204 VAL A N 1
ATOM 1574 C CA . VAL A 1 204 ? 8.569 -6.876 -0.427 1.00 83.31 204 VAL A CA 1
ATOM 1575 C C . VAL A 1 204 ? 9.500 -7.839 -1.167 1.00 83.31 204 VAL A C 1
ATOM 1577 O O . VAL A 1 204 ? 10.474 -7.399 -1.775 1.00 83.31 204 VAL A O 1
ATOM 1580 N N . PHE A 1 205 ? 9.203 -9.141 -1.161 1.00 87.19 205 PHE A N 1
ATOM 1581 C CA . PHE A 1 205 ? 9.977 -10.126 -1.917 1.00 87.19 205 PHE A CA 1
ATOM 1582 C C . PHE A 1 205 ? 9.989 -9.803 -3.416 1.00 87.19 205 PHE A C 1
ATOM 1584 O O . PHE A 1 205 ? 11.064 -9.749 -4.013 1.00 87.19 205 PHE A O 1
ATOM 1591 N N . CYS A 1 206 ? 8.824 -9.533 -4.010 1.00 84.31 206 CYS A N 1
ATOM 1592 C CA . CYS A 1 206 ? 8.715 -9.145 -5.418 1.00 84.31 206 CYS A CA 1
ATOM 1593 C C . CYS A 1 206 ? 9.5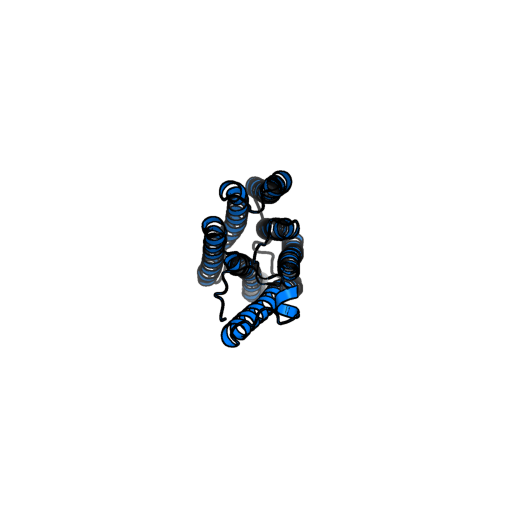08 -7.866 -5.695 1.00 84.31 206 CYS A C 1
ATOM 1595 O O . CYS A 1 206 ? 10.231 -7.790 -6.686 1.00 84.31 206 CYS A O 1
ATOM 1597 N N . ALA A 1 207 ? 9.472 -6.902 -4.780 1.00 77.62 207 ALA A N 1
ATOM 1598 C CA . ALA A 1 207 ? 10.235 -5.680 -4.935 1.00 77.62 207 ALA A CA 1
ATOM 1599 C C . ALA A 1 207 ? 11.754 -5.909 -4.916 1.00 77.62 207 ALA A C 1
ATOM 1601 O O . ALA A 1 207 ? 12.492 -5.310 -5.698 1.00 77.62 207 ALA A O 1
ATOM 1602 N N . ILE A 1 208 ? 12.234 -6.829 -4.076 1.00 78.44 208 ILE A N 1
ATOM 1603 C CA . ILE A 1 208 ? 13.635 -7.271 -4.090 1.00 78.44 208 ILE A CA 1
ATOM 1604 C C . ILE A 1 208 ? 13.984 -7.931 -5.432 1.00 78.44 208 ILE A C 1
ATOM 1606 O O . ILE A 1 208 ? 15.087 -7.716 -5.942 1.00 78.44 208 ILE A O 1
ATOM 1610 N N . GLN A 1 209 ? 13.061 -8.682 -6.044 1.00 80.25 209 GLN A N 1
ATOM 1611 C CA . GLN A 1 209 ? 13.278 -9.245 -7.382 1.00 80.25 209 GLN A CA 1
ATOM 1612 C C . GLN A 1 209 ? 13.441 -8.148 -8.443 1.00 80.25 209 GLN A C 1
ATOM 1614 O O . GLN A 1 209 ? 14.365 -8.235 -9.249 1.00 80.25 209 GLN A O 1
ATOM 1619 N N . ILE A 1 210 ? 12.645 -7.072 -8.401 1.00 72.50 210 ILE A N 1
ATOM 1620 C CA . ILE A 1 210 ? 12.818 -5.906 -9.297 1.00 72.50 210 ILE A CA 1
ATOM 1621 C C . ILE A 1 210 ? 14.228 -5.333 -9.149 1.00 72.50 210 ILE A C 1
ATOM 1623 O O . ILE A 1 210 ? 14.929 -5.121 -10.134 1.00 72.50 210 ILE A O 1
ATOM 1627 N N . LEU A 1 211 ? 14.662 -5.113 -7.907 1.00 69.38 211 LEU A N 1
ATOM 1628 C CA . LEU A 1 211 ? 15.946 -4.475 -7.609 1.00 69.38 211 LEU A CA 1
ATOM 1629 C C . LEU A 1 211 ? 17.151 -5.342 -7.986 1.00 69.38 211 LEU A C 1
ATOM 1631 O O . LEU A 1 211 ? 18.205 -4.805 -8.317 1.00 69.38 211 LEU A O 1
ATOM 1635 N N . SER A 1 212 ? 17.018 -6.665 -7.887 1.00 70.31 212 SER A N 1
ATOM 1636 C CA . SER A 1 212 ? 18.106 -7.610 -8.161 1.00 70.31 212 SER A CA 1
ATOM 1637 C C . SER A 1 212 ? 18.199 -8.009 -9.630 1.00 70.31 212 SER A C 1
ATOM 1639 O O . SER A 1 212 ? 19.300 -8.242 -10.120 1.00 70.31 212 SER A O 1
ATOM 1641 N N . THR A 1 213 ? 17.068 -8.073 -10.331 1.00 70.56 213 THR A N 1
ATOM 1642 C CA . THR A 1 213 ? 17.010 -8.585 -11.707 1.00 70.56 213 THR A CA 1
ATOM 1643 C C . THR A 1 213 ? 16.758 -7.508 -12.756 1.00 70.56 213 THR A C 1
ATOM 1645 O O . THR A 1 213 ? 17.012 -7.734 -13.933 1.00 70.56 213 THR A O 1
ATOM 1648 N N . GLY A 1 214 ? 16.233 -6.346 -12.358 1.00 62.88 214 GLY A N 1
ATOM 1649 C CA . GLY A 1 214 ? 15.758 -5.318 -13.283 1.00 62.88 214 GLY A CA 1
ATOM 1650 C C . GLY A 1 214 ? 14.454 -5.679 -14.005 1.00 62.88 214 GLY A C 1
ATOM 1651 O O . GLY A 1 214 ? 13.912 -4.825 -14.704 1.00 62.88 214 GLY A O 1
ATOM 1652 N N . TYR A 1 215 ? 13.913 -6.895 -13.831 1.00 65.31 215 TYR A N 1
ATOM 1653 C CA . TYR A 1 215 ? 12.651 -7.296 -14.450 1.00 65.31 215 TYR A CA 1
ATOM 1654 C C . TYR A 1 215 ? 11.481 -6.573 -13.792 1.00 65.31 215 TYR A C 1
ATOM 1656 O O . TYR A 1 215 ? 11.049 -6.875 -12.680 1.00 65.31 215 TYR A O 1
ATOM 1664 N N . GLN A 1 216 ? 10.911 -5.636 -14.526 1.00 62.97 216 GLN A N 1
ATOM 1665 C CA . GL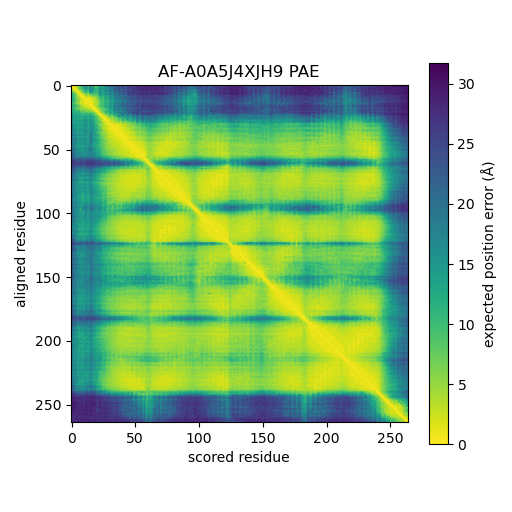N A 1 216 ? 9.812 -4.817 -14.044 1.00 62.97 216 GLN A CA 1
ATOM 1666 C C . GLN A 1 216 ? 8.463 -5.557 -14.023 1.00 62.97 216 GLN A C 1
ATOM 1668 O O . GLN A 1 216 ? 7.506 -5.089 -13.422 1.00 62.97 216 GLN A O 1
ATOM 1673 N N . ALA A 1 217 ? 8.364 -6.769 -14.580 1.00 67.25 217 ALA A N 1
ATOM 1674 C CA . ALA A 1 217 ? 7.170 -7.608 -14.411 1.00 67.25 217 ALA A CA 1
ATOM 1675 C C . ALA A 1 217 ? 6.837 -7.872 -12.921 1.00 67.25 217 ALA A C 1
ATOM 1677 O O . ALA A 1 217 ? 5.673 -8.030 -12.551 1.00 67.25 217 ALA A O 1
ATOM 1678 N N . TRP A 1 218 ? 7.847 -7.852 -12.043 1.00 73.56 218 TRP A N 1
ATOM 1679 C CA . TRP A 1 218 ? 7.682 -7.974 -10.592 1.00 73.56 218 TRP A CA 1
ATOM 1680 C C . TRP A 1 218 ? 7.028 -6.743 -9.932 1.00 73.56 218 TRP A C 1
ATOM 1682 O O . TRP A 1 218 ? 6.524 -6.860 -8.810 1.00 73.56 218 TRP A O 1
ATOM 1692 N N . HIS A 1 219 ? 6.988 -5.584 -10.604 1.00 72.62 219 HIS A N 1
ATOM 1693 C CA . HIS A 1 219 ? 6.348 -4.359 -10.098 1.00 72.62 219 HIS A CA 1
ATOM 1694 C C . HIS A 1 219 ? 4.851 -4.569 -9.886 1.00 72.62 219 HIS A C 1
ATOM 1696 O O . HIS A 1 219 ? 4.314 -4.245 -8.830 1.00 72.62 219 HIS A O 1
ATOM 1702 N N . LEU A 1 220 ? 4.206 -5.260 -10.824 1.00 72.19 220 LEU A N 1
ATOM 1703 C CA . LEU A 1 220 ? 2.807 -5.647 -10.704 1.00 72.19 220 LEU A CA 1
ATOM 1704 C C . LEU A 1 220 ? 2.543 -6.483 -9.451 1.00 72.19 220 LEU A C 1
ATOM 1706 O O . LEU A 1 220 ? 1.579 -6.235 -8.727 1.00 72.19 220 LEU A O 1
ATOM 1710 N N . LEU A 1 221 ? 3.349 -7.526 -9.238 1.00 79.38 221 LEU A N 1
ATOM 1711 C CA . LEU A 1 221 ? 3.160 -8.427 -8.104 1.00 79.38 221 LEU A CA 1
ATOM 1712 C C . LEU A 1 221 ? 3.389 -7.666 -6.801 1.00 79.38 221 LEU A C 1
ATOM 1714 O O . LEU A 1 221 ? 2.619 -7.824 -5.860 1.00 79.38 221 LEU A O 1
ATOM 1718 N N . THR A 1 222 ? 4.377 -6.776 -6.782 1.00 80.81 222 THR A N 1
ATOM 1719 C CA . THR A 1 222 ? 4.629 -5.848 -5.677 1.00 80.81 222 THR A CA 1
ATOM 1720 C C . THR A 1 222 ? 3.394 -5.001 -5.364 1.00 80.81 222 THR A C 1
ATOM 1722 O O . THR A 1 222 ? 2.868 -5.073 -4.251 1.00 80.81 222 THR A O 1
ATOM 1725 N N . ALA A 1 223 ? 2.886 -4.258 -6.351 1.00 78.62 223 ALA A N 1
ATOM 1726 C CA . ALA A 1 223 ? 1.736 -3.377 -6.186 1.00 78.62 223 ALA A CA 1
ATOM 1727 C C . ALA A 1 223 ? 0.483 -4.155 -5.764 1.00 78.62 223 ALA A C 1
ATOM 1729 O O . ALA A 1 223 ? -0.136 -3.836 -4.751 1.00 78.62 223 ALA A O 1
ATOM 1730 N N . SER A 1 224 ? 0.170 -5.246 -6.466 1.00 82.31 224 SER A N 1
ATOM 1731 C CA . SER A 1 224 ? -1.015 -6.070 -6.204 1.00 82.31 224 SER A CA 1
ATOM 1732 C C . SER A 1 224 ? -1.055 -6.616 -4.781 1.00 82.31 224 SER A C 1
ATOM 1734 O O . SER A 1 224 ? -2.114 -6.664 -4.153 1.00 82.31 224 SER A O 1
ATOM 1736 N N . ASN A 1 225 ? 0.102 -7.001 -4.248 1.00 87.31 225 ASN A N 1
ATOM 1737 C CA . ASN A 1 225 ? 0.211 -7.511 -2.892 1.00 87.31 225 ASN A CA 1
ATOM 1738 C C . ASN A 1 225 ? 0.012 -6.426 -1.834 1.00 87.31 225 ASN A C 1
ATOM 1740 O O . ASN A 1 225 ? -0.734 -6.643 -0.877 1.00 87.31 225 ASN A O 1
ATOM 1744 N N . PHE A 1 226 ? 0.606 -5.246 -2.014 1.00 84.56 226 PHE A N 1
ATOM 1745 C CA . PHE A 1 226 ? 0.354 -4.131 -1.101 1.00 84.56 226 PHE A CA 1
ATOM 1746 C C . PHE A 1 226 ? -1.103 -3.672 -1.153 1.00 84.56 226 PHE A C 1
ATOM 1748 O O . PHE A 1 226 ? -1.706 -3.450 -0.102 1.00 84.56 226 PHE A O 1
ATOM 1755 N N . CYS A 1 227 ? -1.706 -3.629 -2.344 1.00 87.00 227 CYS A N 1
ATOM 1756 C CA . CYS A 1 227 ? -3.124 -3.321 -2.496 1.00 87.00 227 CYS A CA 1
ATOM 1757 C C . CYS A 1 227 ? -4.020 -4.346 -1.807 1.00 87.00 227 CYS A C 1
ATOM 1759 O O . CYS A 1 227 ? -4.929 -3.975 -1.064 1.00 87.00 227 CYS A O 1
ATOM 1761 N N . THR A 1 228 ? -3.744 -5.635 -2.001 1.00 89.88 228 THR A N 1
ATOM 1762 C CA . THR A 1 228 ? -4.497 -6.716 -1.351 1.00 89.88 228 THR A CA 1
ATOM 1763 C C . THR A 1 228 ? -4.381 -6.623 0.165 1.00 89.88 228 THR A C 1
ATOM 1765 O O . THR A 1 228 ? -5.386 -6.738 0.869 1.00 89.88 228 THR A O 1
ATOM 1768 N N . GLY A 1 229 ? -3.180 -6.355 0.676 1.00 90.19 229 GLY A N 1
ATOM 1769 C CA . GLY A 1 229 ? -2.954 -6.155 2.099 1.00 90.19 229 GLY A CA 1
ATOM 1770 C C . GLY A 1 229 ? -3.755 -4.973 2.652 1.00 90.19 229 GLY A C 1
ATOM 1771 O O . GLY A 1 229 ? -4.461 -5.139 3.643 1.00 90.19 229 GLY A O 1
ATOM 1772 N N . PHE A 1 230 ? -3.731 -3.814 1.987 1.00 90.44 230 PHE A N 1
ATOM 1773 C CA . PHE A 1 230 ? -4.510 -2.638 2.396 1.00 90.44 230 PHE A CA 1
ATOM 1774 C C . PHE A 1 230 ? -6.029 -2.889 2.356 1.00 90.44 230 PHE A C 1
ATOM 1776 O O . PHE A 1 230 ? -6.745 -2.588 3.311 1.00 90.44 230 PHE A O 1
ATOM 1783 N N . ILE A 1 231 ? -6.539 -3.506 1.287 1.00 91.50 231 ILE A N 1
ATOM 1784 C CA . ILE A 1 231 ? -7.962 -3.866 1.176 1.00 91.50 231 ILE A CA 1
ATOM 1785 C C . ILE A 1 231 ? -8.355 -4.841 2.291 1.00 91.50 231 ILE A C 1
ATOM 1787 O O . ILE A 1 231 ? -9.411 -4.685 2.903 1.00 91.50 231 ILE A O 1
ATOM 1791 N N . THR A 1 232 ? -7.490 -5.806 2.609 1.00 92.31 232 THR A N 1
ATOM 1792 C CA . THR A 1 232 ? -7.701 -6.756 3.711 1.00 92.31 232 THR A CA 1
ATOM 1793 C C . THR A 1 232 ? -7.805 -6.037 5.058 1.00 92.31 232 THR A C 1
ATOM 1795 O O . THR A 1 232 ? -8.680 -6.379 5.856 1.00 92.31 232 THR A O 1
ATOM 1798 N N . GLN A 1 233 ? -6.990 -5.002 5.293 1.00 90.81 233 GLN A N 1
ATOM 1799 C CA . GLN A 1 233 ? -7.103 -4.135 6.473 1.00 90.81 233 GLN A CA 1
ATOM 1800 C C . GLN A 1 233 ? -8.475 -3.433 6.521 1.00 90.81 233 GLN A C 1
ATOM 1802 O O . GLN A 1 233 ? -9.141 -3.444 7.557 1.00 90.81 233 GLN A O 1
ATOM 1807 N N . GLY A 1 234 ? -8.951 -2.893 5.394 1.00 89.56 234 GLY A N 1
ATOM 1808 C CA . GLY A 1 234 ? -10.278 -2.272 5.291 1.00 89.56 234 GLY A CA 1
ATOM 1809 C C . GLY A 1 234 ? -11.450 -3.244 5.502 1.00 89.56 234 GLY A C 1
ATOM 1810 O O . GLY A 1 234 ? -12.415 -2.915 6.195 1.00 89.56 234 GLY A O 1
ATOM 1811 N N . ILE A 1 235 ? -11.364 -4.464 4.963 1.00 90.44 235 ILE A N 1
ATOM 1812 C CA . ILE A 1 235 ? -12.368 -5.522 5.175 1.00 90.44 235 ILE A CA 1
ATOM 1813 C C . ILE A 1 235 ? -12.392 -5.952 6.643 1.00 90.44 235 ILE A C 1
ATOM 1815 O O . ILE A 1 235 ? -13.468 -6.136 7.213 1.00 90.44 235 ILE A O 1
ATOM 1819 N N . TRP A 1 236 ? -11.222 -6.096 7.266 1.00 88.25 236 TRP A N 1
ATOM 1820 C CA . TRP A 1 236 ? -11.135 -6.420 8.686 1.00 88.25 236 TRP A CA 1
ATOM 1821 C C . TRP A 1 236 ? -11.848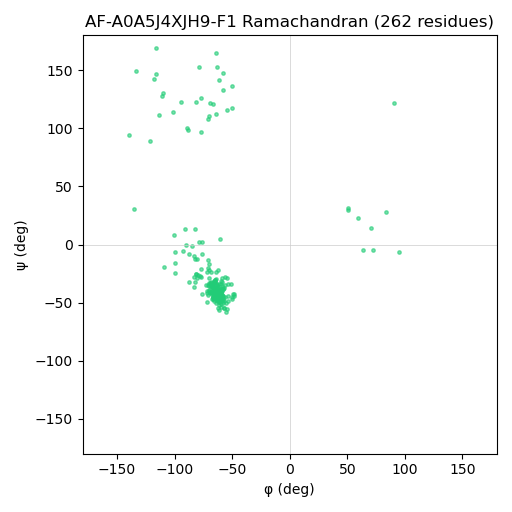 -5.364 9.539 1.00 88.25 236 TRP A C 1
ATOM 1823 O O . TRP A 1 236 ? -12.666 -5.725 10.388 1.00 88.25 236 TRP A O 1
ATOM 1833 N N . LEU A 1 237 ? -11.631 -4.073 9.246 1.00 86.25 237 LEU A N 1
ATOM 1834 C CA . LEU A 1 237 ? -12.338 -2.979 9.920 1.00 86.25 237 LEU A CA 1
ATOM 1835 C C . LEU A 1 237 ? -13.853 -3.126 9.793 1.00 86.25 237 LEU A C 1
ATOM 1837 O O . LEU A 1 237 ? -14.553 -2.993 10.789 1.00 86.25 237 LEU A O 1
ATOM 1841 N N . LEU A 1 238 ? -14.374 -3.447 8.604 1.00 85.69 238 LEU A N 1
ATOM 1842 C CA . LEU A 1 238 ? -15.807 -3.701 8.425 1.00 85.69 238 LEU A CA 1
ATOM 1843 C C . LEU A 1 238 ? -16.309 -4.874 9.272 1.00 85.69 238 LEU A C 1
ATOM 1845 O O . LEU A 1 238 ? -17.365 -4.761 9.899 1.00 85.69 238 LEU A O 1
ATOM 1849 N N . LYS A 1 239 ? -15.565 -5.984 9.299 1.00 83.69 239 LYS A N 1
ATOM 1850 C CA . LYS A 1 239 ? -15.981 -7.216 9.981 1.00 83.69 239 LYS A CA 1
ATOM 1851 C C . LYS A 1 239 ? -16.072 -7.040 11.494 1.00 83.69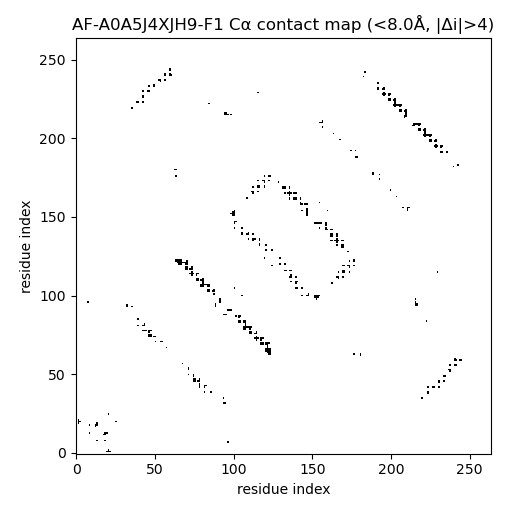 239 LYS A C 1
ATOM 1853 O O . LYS A 1 239 ? -17.058 -7.462 12.105 1.00 83.69 239 LYS A O 1
ATOM 1858 N N . VAL A 1 240 ? -15.083 -6.373 12.088 1.00 75.81 240 VAL A N 1
ATOM 1859 C CA . VAL A 1 240 ? -15.082 -6.040 13.521 1.00 75.81 240 VAL A CA 1
ATOM 1860 C C . VAL A 1 240 ? -16.365 -5.297 13.916 1.00 75.81 240 VAL A C 1
ATOM 1862 O O . VAL A 1 240 ? -16.936 -5.563 14.971 1.00 75.81 240 VAL A O 1
ATOM 1865 N N . ASN A 1 241 ? -16.907 -4.468 13.024 1.00 69.38 241 ASN A N 1
ATOM 1866 C CA . ASN A 1 241 ? -18.110 -3.678 13.296 1.00 69.38 241 ASN A CA 1
ATOM 1867 C C . ASN A 1 241 ? -19.417 -4.462 13.159 1.00 69.38 241 ASN A C 1
ATOM 1869 O O . ASN A 1 241 ? -20.430 -4.093 13.758 1.00 69.38 241 ASN A O 1
ATOM 1873 N N . THR A 1 242 ? -19.437 -5.514 12.337 1.00 64.94 242 THR A N 1
ATOM 1874 C CA . THR A 1 242 ? -20.652 -6.312 12.114 1.00 64.94 242 THR A CA 1
ATOM 1875 C C . THR A 1 242 ? -20.959 -7.277 13.255 1.00 64.94 242 THR A C 1
ATOM 1877 O O . THR A 1 242 ? -22.116 -7.656 13.404 1.00 64.94 242 THR A O 1
ATOM 1880 N N . HIS A 1 243 ? -19.972 -7.629 14.086 1.00 60.56 243 HIS A N 1
ATOM 1881 C CA . HIS A 1 243 ? -20.142 -8.575 15.199 1.00 60.56 243 HIS A CA 1
ATOM 1882 C C . HIS A 1 243 ? -20.489 -7.926 16.550 1.00 60.56 243 HIS A C 1
ATOM 1884 O O . HIS A 1 243 ? -20.814 -8.630 17.500 1.00 60.56 243 HIS A O 1
ATOM 1890 N N . LEU A 1 244 ? -20.492 -6.595 16.629 1.00 54.84 244 LEU A N 1
ATOM 1891 C CA . LEU A 1 244 ? -20.840 -5.838 17.835 1.00 54.84 244 LEU A CA 1
ATOM 1892 C C . LEU A 1 244 ? -22.338 -5.580 18.152 1.00 54.84 244 LEU A C 1
ATOM 1894 O O . LEU A 1 244 ? -22.601 -5.165 19.280 1.00 54.84 244 LEU A O 1
ATOM 1898 N N . PRO A 1 245 ? -23.343 -5.795 17.268 1.00 48.88 245 PRO A N 1
ATOM 1899 C CA . PRO A 1 245 ? -24.705 -5.348 17.566 1.00 48.88 245 PRO A CA 1
ATOM 1900 C C . PRO A 1 245 ? -25.460 -6.110 18.666 1.00 48.88 245 PRO A C 1
ATOM 1902 O O . PRO A 1 245 ? -26.474 -5.585 19.104 1.00 48.88 245 PRO A O 1
ATOM 1905 N N . ASN A 1 246 ? -25.013 -7.282 19.133 1.00 49.81 246 ASN A N 1
ATOM 1906 C CA . ASN A 1 246 ? -25.847 -8.093 20.037 1.00 49.81 246 ASN A CA 1
ATOM 1907 C C . ASN A 1 246 ? -25.504 -7.965 21.530 1.00 49.81 246 ASN A C 1
ATOM 1909 O O . ASN A 1 246 ? -26.385 -8.154 22.357 1.00 49.81 246 ASN A O 1
ATOM 1913 N N . GLN A 1 247 ? -24.277 -7.587 21.908 1.00 49.91 247 GLN A N 1
ATOM 1914 C CA . GLN A 1 247 ? -23.906 -7.551 23.333 1.00 49.91 247 GLN A CA 1
ATOM 1915 C C . GLN A 1 247 ? -24.380 -6.289 24.069 1.00 49.91 247 GLN A C 1
ATOM 1917 O O . GLN A 1 247 ? -24.648 -6.337 25.263 1.00 49.91 247 GLN A O 1
ATOM 1922 N N . LEU A 1 248 ? -24.526 -5.151 23.381 1.00 50.22 248 LEU A N 1
ATOM 1923 C CA . LEU A 1 248 ? -25.005 -3.913 24.017 1.00 50.22 248 LEU A CA 1
ATOM 1924 C C . LEU A 1 248 ? -26.525 -3.905 24.234 1.00 50.22 248 LEU A C 1
ATOM 1926 O O . LEU A 1 248 ? -27.001 -3.261 25.169 1.00 50.22 248 LEU A O 1
ATOM 1930 N N . THR A 1 249 ? -27.288 -4.628 23.409 1.00 51.22 249 THR A N 1
ATOM 1931 C CA . THR A 1 249 ? -28.716 -4.877 23.654 1.00 51.22 249 THR A CA 1
ATOM 1932 C C . THR A 1 249 ? -28.930 -5.733 24.897 1.00 51.22 249 THR A C 1
ATOM 1934 O O . THR A 1 249 ? -29.786 -5.381 25.706 1.00 51.22 249 THR A O 1
ATOM 1937 N N . ASP A 1 250 ? -28.098 -6.756 25.111 1.00 50.25 250 ASP A N 1
ATOM 1938 C CA . ASP A 1 250 ? -28.180 -7.618 26.297 1.00 50.25 250 ASP A CA 1
ATOM 1939 C C . ASP A 1 250 ? -27.847 -6.842 27.581 1.00 50.25 250 ASP A C 1
ATOM 1941 O O . ASP A 1 250 ? -28.595 -6.904 28.552 1.00 50.25 250 ASP A O 1
ATOM 1945 N N . VAL A 1 251 ? -26.813 -5.989 27.571 1.00 56.09 251 VAL A N 1
ATOM 1946 C CA . VAL A 1 251 ? -26.484 -5.135 28.733 1.00 56.09 251 VAL A CA 1
ATOM 1947 C C . VAL A 1 251 ? -27.605 -4.135 29.043 1.00 56.09 251 VAL A C 1
ATOM 1949 O O . VAL A 1 251 ? -27.857 -3.818 30.208 1.00 56.09 251 VAL A O 1
ATOM 1952 N N . HIS A 1 252 ? -28.309 -3.627 28.025 1.00 52.94 252 HIS A N 1
ATOM 1953 C CA . HIS A 1 252 ? -29.432 -2.719 28.253 1.00 52.94 252 HIS A CA 1
ATOM 1954 C C . HIS A 1 252 ? -30.672 -3.447 28.808 1.00 52.94 252 HIS A C 1
ATOM 1956 O O . HIS A 1 252 ? -31.380 -2.865 29.643 1.00 52.94 252 HIS A O 1
ATOM 1962 N N . GLU A 1 253 ? -30.929 -4.695 28.403 1.00 57.47 253 GLU A N 1
ATOM 1963 C CA . GLU A 1 253 ? -31.969 -5.541 29.006 1.00 57.47 253 GLU A CA 1
ATOM 1964 C C . GLU A 1 253 ? -31.615 -5.979 30.432 1.00 57.47 253 GLU A C 1
ATOM 1966 O O . GLU A 1 253 ? -32.466 -5.872 31.319 1.00 57.47 253 GLU A O 1
ATOM 1971 N N . ASP A 1 254 ? -30.363 -6.348 30.698 1.00 53.97 254 ASP A N 1
ATOM 1972 C CA . ASP A 1 254 ? -29.889 -6.711 32.038 1.00 53.97 254 ASP A CA 1
ATOM 1973 C C . ASP A 1 254 ? -29.959 -5.521 33.003 1.00 53.97 254 ASP A C 1
ATOM 1975 O O . ASP A 1 254 ? -30.443 -5.651 34.132 1.00 53.97 254 ASP A O 1
ATOM 1979 N N . CYS A 1 255 ? -29.585 -4.317 32.555 1.00 55.38 255 CYS A N 1
ATOM 1980 C CA . CYS A 1 255 ? -29.787 -3.093 33.335 1.00 55.38 255 CYS A CA 1
ATOM 1981 C C . CYS A 1 255 ? -31.278 -2.804 33.579 1.00 55.38 255 CYS A C 1
ATOM 1983 O O . CYS A 1 255 ? -31.650 -2.400 34.684 1.00 55.38 255 CYS A O 1
ATOM 1985 N N . LYS A 1 256 ? -32.161 -3.042 32.599 1.00 57.09 256 LYS A N 1
ATOM 1986 C CA . LYS A 1 256 ? -33.616 -2.921 32.807 1.00 57.09 256 LYS A CA 1
ATOM 1987 C C . LYS A 1 256 ? -34.136 -3.940 33.824 1.00 57.09 256 LYS A C 1
ATOM 1989 O O . LYS A 1 256 ? -34.951 -3.566 34.666 1.00 57.09 256 LYS A O 1
ATOM 1994 N N . GLN A 1 257 ? -33.656 -5.184 33.804 1.00 58.62 257 GLN A N 1
ATOM 1995 C CA . GLN A 1 257 ? -34.032 -6.196 34.797 1.00 58.62 257 GLN A CA 1
ATOM 1996 C C . GLN A 1 257 ? -33.506 -5.866 36.202 1.00 58.62 257 GLN A C 1
ATOM 1998 O O . GLN A 1 257 ? -34.231 -6.037 37.186 1.00 58.62 257 GLN A O 1
ATOM 2003 N N . LEU A 1 258 ? -32.279 -5.350 36.313 1.00 56.62 258 LEU A N 1
ATOM 2004 C CA . LEU A 1 258 ? -31.673 -4.960 37.591 1.00 56.62 258 LEU A CA 1
ATOM 2005 C C . LEU A 1 258 ? -32.358 -3.738 38.218 1.00 56.62 258 LEU A C 1
ATOM 2007 O O . LEU A 1 258 ? -32.541 -3.697 39.436 1.00 56.62 258 LEU A O 1
ATOM 2011 N N . HIS A 1 259 ? -32.788 -2.769 37.408 1.00 58.50 259 HIS A N 1
ATOM 2012 C CA . HIS A 1 259 ? -33.529 -1.603 37.897 1.00 58.50 259 HIS A CA 1
ATOM 2013 C C . HIS A 1 259 ? -35.029 -1.873 38.105 1.00 58.50 259 HIS A C 1
ATOM 2015 O O . HIS A 1 259 ? -35.636 -1.246 38.972 1.00 58.50 259 HIS A O 1
ATOM 2021 N N . GLY A 1 260 ? -35.615 -2.845 37.398 1.00 55.94 260 GLY A N 1
ATOM 2022 C CA . GLY A 1 260 ? -37.006 -3.271 37.592 1.00 55.94 260 GLY A CA 1
ATOM 2023 C C . GLY A 1 260 ? -37.267 -4.023 38.904 1.00 55.94 260 GLY A C 1
ATOM 2024 O O . GLY A 1 260 ? -38.396 -4.032 39.381 1.00 55.94 260 GLY A O 1
ATOM 2025 N N . LYS A 1 261 ? -36.237 -4.610 39.531 1.00 55.12 261 LYS A N 1
ATOM 2026 C CA . LYS A 1 261 ? -36.356 -5.348 40.808 1.00 55.12 261 LYS A CA 1
ATOM 2027 C C . LYS A 1 261 ? -36.159 -4.500 42.072 1.00 55.12 261 LYS A C 1
ATOM 2029 O O . LYS A 1 261 ? -36.240 -5.041 43.169 1.00 55.12 261 LYS A O 1
ATOM 2034 N N . LYS A 1 262 ? -35.886 -3.194 41.959 1.00 52.56 262 LYS A N 1
ATOM 2035 C CA . LYS A 1 262 ? -35.616 -2.317 43.121 1.00 52.56 262 LYS A CA 1
ATOM 2036 C C . LYS A 1 262 ? -36.798 -1.449 43.580 1.00 52.56 262 LYS A C 1
ATOM 2038 O O . LYS A 1 262 ? -36.605 -0.614 44.456 1.00 52.56 262 LYS A O 1
ATOM 2043 N N . PHE A 1 263 ? -37.997 -1.653 43.030 1.00 49.81 263 PHE A N 1
ATOM 2044 C CA . PHE A 1 263 ? -39.201 -0.875 43.371 1.00 49.81 263 PHE A CA 1
ATOM 2045 C C . PHE A 1 263 ? -40.465 -1.730 43.586 1.00 49.81 263 PHE A C 1
ATOM 2047 O O . PHE A 1 263 ? -41.572 -1.262 43.331 1.00 49.81 263 PHE A O 1
ATOM 2054 N N . SER A 1 264 ? -40.313 -2.970 44.057 1.00 48.72 264 SER A N 1
ATOM 2055 C CA . SER A 1 264 ? -41.426 -3.808 44.533 1.00 48.72 264 SER A CA 1
ATOM 2056 C C . SER A 1 264 ? -41.258 -4.140 46.004 1.00 48.72 264 SER A C 1
ATOM 2058 O O . SER A 1 264 ? -40.149 -4.629 46.325 1.00 48.72 264 SER A O 1
#

Radius of gyration: 22.85 Å; Cα contacts (8 Å, |Δi|>4): 281; chains: 1; bounding box: 62×32×84 Å

Foldseek 3Di:
DADPPPDDDDPVCVVVVVDDHDPVVVVVVVVVLVVLVVLLVCLLVLLVVLLVLLVVLVVLLPFQFPASVLLNVLSVLSNQLSVLVVVQCVVCVVQPPQQFLDVSPLSNLLSLLSSLLSNLVRSPDDPVLNVLSVQLSVLSNVLSVVCVVVVPRDRAPVSCVSSLSSNVSSLVSLLVSLVPGDAPDVVVNCVLNVLLCVLSVQLVVLVVCCNPPVRCVSVSSNSSSSSSSSSSSSVSSSVSSVPRPPPVVVVVVVVVVVVVPPPD

pLDDT: mean 73.89, std 14.23, range [33.44, 93.62]

Secondary structure (DSSP, 8-state):
----TTS---HHHHHTTSS---HHHHHHHHHHHHHHHHHHHHHHHHHHHHHHHHHHHGGGTTTT-S-HHHHHHHHHHHHHHHHHHHHHHHHTTTT-TT----HHHHHHHHHHHHHHHHHHHHT---HHHHHHHHHHHHHHHHHHHHHHHTT-SS--HHHHHHHHHHHHHHHHHHHHHHHHS--S-HHHHHHHHHHHHHHHHHHHHHHHHHHHH--THHHHHHHHHHHHHHHHHHHHHHHHHHS-TTHHHHHHHHHHHHHHTS--

Sequence (264 aa):
MEVPFERHYPLQDILTGQVRCSSGAFAIGSAIAALLIAAHIIFLLAPVALTPLLLKAQPRLQLGVRSYPQVIVSMFVFVLASAGEIAQHVFDNWLYIDSRVSTYNFVFYLMTTASNAMLAAGLGTSQIEAVLAIVSCLMTPASFMYAILAGKPYLSTKASIPIWIGMFVTTSLFLYRIWHLELPQQSDKYVYSGVILATYAFGVFCAIQILSTGYQAWHLLTASNFCTGFITQGIWLLKVNTHLPNQLTDVHEDCKQLHGKKFS

Solvent-accessible surface area (backbone atoms only — not comparable to full-atom values): 13810 Å² total; per-residue (Å²): 126,87,69,72,90,83,62,92,68,58,69,66,40,50,76,71,56,78,49,68,71,57,71,67,61,52,53,52,53,50,53,50,46,53,52,51,54,52,52,51,51,48,53,40,45,48,38,61,59,44,44,63,55,45,60,73,39,52,92,56,35,73,82,58,45,69,31,66,67,37,39,49,50,17,32,56,37,34,32,52,9,42,49,19,46,50,51,44,34,62,78,40,72,66,63,35,84,82,64,48,68,44,74,30,56,44,41,18,54,32,25,43,31,40,15,40,23,29,38,25,44,10,46,49,54,58,74,67,52,49,50,54,30,50,51,23,37,52,35,26,50,54,31,44,49,51,27,57,76,66,68,36,56,53,65,47,64,80,45,44,48,45,38,54,50,17,44,50,51,19,49,46,52,37,49,55,48,58,71,71,48,92,58,99,58,64,68,53,52,54,54,54,50,49,51,34,51,51,25,42,52,50,12,53,50,27,46,50,46,26,59,73,68,66,48,43,73,28,50,57,54,18,51,53,20,45,46,49,22,52,51,48,53,55,51,49,58,50,52,64,36,70,72,54,76,63,64,62,55,49,54,52,50,51,50,48,55,62,62,64,68,76,80,119

Nearest PDB structures (foldseek):
  7avo-assembly1_A  TM=5.601E-01  e=4.225E-01  Candidatus Actinomarina minuta
  7q37-assembly1_A  TM=5.514E-01  e=3.861E-01  Candidatus Actinomarina minuta
  3rqe-assembly1_A  TM=4.697E-01  e=8.597E+00  Homo sapiens
  8qae-assembly1_A  TM=2.897E-01  e=4.791E+00  synthetic construct
  8to0-assembly1_Gc  TM=1.909E-01  e=5.483E+00  Mus musculus